Protein AF-X1N1R2-F1 (afdb_monomer)

Secondary structure (DSSP, 8-state):
--TTS--HHHHHHHHHHHHHHHHHHHHHHHHHHHHTT--HHHHHHHHT--HHHHHHIIIIIHHHHHHHHHHHHHTT--HHHHHHHHT--HHHHHHHHHTT--HHHHHHHH--GGGT-SS---SSS---SS--GGGS---TTPPPTHHHHHHHHHH--TT-----TTTTSS-------

Solvent-accessible surface area (backbone atoms only — not comparable to full-atom values): 10472 Å² total; per-residue (Å²): 129,52,103,76,79,57,54,73,66,62,53,52,51,53,52,47,55,53,52,51,50,53,51,50,55,50,43,51,50,52,24,47,40,44,68,70,67,49,51,58,66,59,51,20,67,76,72,72,50,57,52,68,58,47,50,48,34,39,56,53,55,33,49,57,50,45,57,50,52,50,53,46,40,75,74,68,47,50,47,62,56,52,11,60,76,71,76,48,58,48,68,54,35,45,51,56,71,44,56,92,53,55,68,75,54,39,24,52,71,72,30,42,71,77,33,56,37,37,52,84,74,96,59,98,71,87,83,60,82,39,69,53,70,88,36,31,61,94,58,96,86,52,62,58,28,65,55,56,56,41,48,45,69,75,74,49,63,81,66,56,89,80,83,74,92,63,74,87,46,20,53,67,93,77,74,79,71

Organism: NCBI:txid412755

Sequence (177 aa):
AGKFGISKGWMSELIGAEVDRRKASRNAMIYKLGLLGWAHEEIKEVVGLARSTVTEIVEKFGSELSDLFRREYESGLTPETIASNHGLDQALAWAIVLEGKEDLERFKLFGKSKHGNDEPKLYNVWNFLDRDPRLGQEWGGNVPGQIAMNVLYYHTDRDDLVVDPMAGGGVLPWMPA

Mean predicted aligned error: 9.25 Å

pLDDT: mean 79.85, std 14.27, range [31.08, 93.81]

Nearest PDB structures (foldseek):
  2lvs-assembly1_A  TM=4.970E-01  e=8.775E-02  Hyperthermus butylicus DSM 5456
  2oi8-assembly1_A-2  TM=3.215E-01  e=3.494E+00  Streptomyces coelicolor

Structure (mmCIF, N/CA/C/O backbone):
data_AF-X1N1R2-F1
#
_entry.id   AF-X1N1R2-F1
#
loop_
_atom_site.group_PDB
_atom_site.id
_atom_site.type_symbol
_atom_site.label_atom_id
_atom_site.label_alt_id
_atom_site.label_comp_id
_atom_site.label_asym_id
_atom_site.label_entity_id
_atom_site.label_seq_id
_atom_site.pdbx_PDB_ins_code
_atom_site.Cartn_x
_atom_site.Cartn_y
_atom_site.Cartn_z
_atom_site.occupancy
_atom_site.B_iso_or_equiv
_atom_site.auth_seq_id
_atom_site.auth_comp_id
_atom_site.auth_asym_id
_atom_site.auth_atom_id
_atom_site.pdbx_PDB_model_num
ATOM 1 N N . ALA A 1 1 ? -0.113 2.754 48.162 1.00 46.44 1 ALA A N 1
ATOM 2 C CA . ALA A 1 1 ? 0.593 2.839 46.867 1.00 46.44 1 ALA A CA 1
ATOM 3 C C . ALA A 1 1 ? 0.684 1.439 46.265 1.00 46.44 1 ALA A C 1
ATOM 5 O O . ALA A 1 1 ? 0.896 0.497 47.019 1.00 46.44 1 ALA A O 1
ATOM 6 N N . GLY A 1 2 ? 0.444 1.278 44.959 1.00 47.72 2 GLY A N 1
ATOM 7 C CA . GLY A 1 2 ? 0.648 -0.005 44.272 1.00 47.72 2 GLY A CA 1
ATOM 8 C C . GLY A 1 2 ? 2.138 -0.350 44.181 1.00 47.72 2 GLY A C 1
ATOM 9 O O . GLY A 1 2 ? 2.971 0.542 44.323 1.00 47.72 2 GLY A O 1
ATOM 10 N N . LYS A 1 3 ? 2.455 -1.628 43.935 1.00 52.12 3 LYS A N 1
ATOM 11 C CA . LYS A 1 3 ? 3.786 -2.281 43.992 1.00 52.12 3 LYS A CA 1
ATOM 12 C C . LYS A 1 3 ? 4.951 -1.605 43.229 1.00 52.12 3 LYS A C 1
ATOM 14 O O . LYS A 1 3 ? 6.067 -2.095 43.318 1.00 52.12 3 LYS A O 1
ATOM 19 N N . PHE A 1 4 ? 4.714 -0.497 42.526 1.00 59.03 4 PHE A N 1
ATOM 20 C CA . PHE A 1 4 ? 5.687 0.217 41.691 1.00 59.03 4 PHE A CA 1
ATOM 21 C C . PHE A 1 4 ? 5.673 1.750 41.864 1.00 59.03 4 PHE A C 1
ATOM 23 O O . PHE A 1 4 ? 6.227 2.456 41.035 1.00 59.03 4 PHE A O 1
ATOM 30 N N . GLY A 1 5 ? 5.008 2.305 42.889 1.00 62.91 5 GLY A N 1
ATOM 31 C CA . GLY A 1 5 ? 4.965 3.768 43.111 1.00 62.91 5 GLY A CA 1
ATOM 32 C C . GLY A 1 5 ? 4.149 4.564 42.078 1.00 62.91 5 GLY A C 1
ATOM 33 O O . GLY A 1 5 ? 3.989 5.772 42.206 1.00 62.91 5 GLY A O 1
ATOM 34 N N . ILE A 1 6 ? 3.580 3.880 41.090 1.00 62.44 6 ILE A N 1
ATOM 35 C CA . ILE A 1 6 ? 2.782 4.451 40.009 1.00 62.44 6 ILE A CA 1
ATOM 36 C C . ILE A 1 6 ? 1.317 4.614 40.452 1.00 62.44 6 ILE A C 1
ATOM 38 O O . ILE A 1 6 ? 0.736 3.719 41.081 1.00 62.44 6 ILE A O 1
ATOM 42 N N . SER A 1 7 ? 0.705 5.757 40.122 1.00 74.19 7 SER A N 1
ATOM 43 C CA . SER A 1 7 ? -0.705 6.032 40.423 1.00 74.19 7 SER A CA 1
ATOM 44 C C . SER A 1 7 ? -1.637 5.209 39.523 1.00 74.19 7 SER A C 1
ATOM 46 O O . SER A 1 7 ? -1.323 4.914 38.370 1.00 74.19 7 SER A O 1
ATOM 48 N N . LYS A 1 8 ? -2.822 4.843 40.032 1.00 69.75 8 LYS A N 1
ATOM 49 C CA . LYS A 1 8 ? -3.835 4.137 39.225 1.00 69.75 8 LYS A CA 1
ATOM 50 C C . LYS A 1 8 ? -4.269 4.951 37.995 1.00 69.75 8 LYS A C 1
ATOM 52 O O . LYS A 1 8 ? -4.554 4.356 36.964 1.00 69.75 8 LYS A O 1
ATOM 57 N N . GLY A 1 9 ? -4.281 6.285 38.102 1.00 69.44 9 GLY A N 1
ATOM 58 C CA . GLY A 1 9 ? -4.625 7.190 37.001 1.00 69.44 9 GLY A CA 1
ATOM 59 C C . GLY A 1 9 ? -3.630 7.111 35.845 1.00 69.44 9 GLY A C 1
ATOM 60 O O . GLY A 1 9 ? -4.037 6.870 34.717 1.00 69.44 9 GLY A O 1
ATOM 61 N N . TRP A 1 10 ? -2.329 7.187 36.138 1.00 60.41 10 TRP A N 1
ATOM 62 C CA . TRP A 1 10 ? -1.276 7.096 35.119 1.00 60.41 10 TRP A CA 1
ATOM 63 C C . TRP A 1 10 ? -1.216 5.713 34.452 1.00 60.41 10 TRP A C 1
ATOM 65 O O . TRP A 1 10 ? -1.021 5.601 33.246 1.00 60.41 10 TRP A O 1
ATOM 75 N N . MET A 1 11 ? -1.453 4.640 35.217 1.00 40.41 11 MET A N 1
ATOM 76 C CA . MET A 1 11 ? -1.600 3.293 34.648 1.00 40.41 11 MET A CA 1
ATOM 77 C C . MET A 1 11 ? -2.791 3.205 33.685 1.00 40.41 11 MET A C 1
ATOM 79 O O . MET A 1 11 ? -2.663 2.614 32.619 1.00 40.41 11 MET A O 1
ATOM 83 N N . SER A 1 12 ? -3.936 3.792 34.044 1.00 58.31 12 SER A N 1
ATOM 84 C CA . SER A 1 12 ? -5.120 3.813 33.178 1.00 58.31 12 SER A CA 1
ATOM 85 C C . SER A 1 12 ? -4.879 4.606 31.894 1.00 58.31 12 SER A C 1
ATOM 87 O O . SER A 1 12 ? -5.338 4.191 30.835 1.00 58.31 12 SER A O 1
ATOM 89 N N . GLU A 1 13 ? -4.155 5.721 31.982 1.00 71.38 13 GLU A N 1
ATOM 90 C CA . GLU A 1 13 ? -3.787 6.559 30.839 1.00 71.38 13 GLU A CA 1
ATOM 91 C C . GLU A 1 13 ? -2.861 5.817 29.868 1.00 71.38 13 GLU A C 1
ATOM 93 O O . GLU A 1 13 ? -3.148 5.753 28.675 1.00 71.38 13 GLU A O 1
ATOM 98 N N . LEU A 1 14 ? -1.810 5.163 30.375 1.00 59.25 14 LEU A N 1
ATOM 99 C CA . LEU A 1 14 ? -0.920 4.346 29.545 1.00 59.25 14 LEU A CA 1
ATOM 100 C C . LEU A 1 14 ? -1.633 3.160 28.898 1.00 59.25 14 LEU A C 1
ATOM 102 O O . LEU A 1 14 ? -1.404 2.876 27.724 1.00 59.25 14 LEU A O 1
ATOM 106 N N . ILE A 1 15 ? -2.487 2.463 29.656 1.00 55.09 15 ILE A N 1
ATOM 107 C CA . ILE A 1 15 ? -3.289 1.361 29.116 1.00 55.09 15 ILE A CA 1
ATOM 108 C C . ILE A 1 15 ? -4.219 1.892 28.021 1.00 55.09 15 ILE A C 1
ATOM 110 O O . ILE A 1 15 ? -4.322 1.260 26.975 1.00 55.09 15 ILE A O 1
ATOM 114 N N . GLY A 1 16 ? -4.849 3.052 28.225 1.00 58.31 16 GLY A N 1
ATOM 115 C CA . GLY A 1 16 ? -5.682 3.711 27.218 1.00 58.31 16 GLY A CA 1
ATOM 116 C C . GLY A 1 16 ? -4.906 4.028 25.940 1.00 58.31 16 GLY A C 1
ATOM 117 O O . GLY A 1 16 ? -5.292 3.575 24.867 1.00 58.31 16 GLY A O 1
ATOM 118 N N . ALA A 1 17 ? -3.760 4.700 26.066 1.00 72.88 17 ALA A N 1
ATOM 119 C CA . ALA A 1 17 ? -2.904 5.046 24.933 1.00 72.88 17 ALA A CA 1
ATOM 120 C C . ALA A 1 17 ? -2.415 3.808 24.158 1.00 72.88 17 ALA A C 1
ATOM 122 O O . ALA A 1 17 ? -2.388 3.809 22.929 1.00 72.88 17 ALA A O 1
ATOM 123 N N . GLU A 1 18 ? -2.056 2.730 24.859 1.00 58.84 18 GLU A N 1
ATOM 124 C CA . GLU A 1 18 ? -1.655 1.465 24.233 1.00 58.84 18 GLU A CA 1
ATOM 125 C C . GLU A 1 18 ? -2.836 0.761 23.546 1.00 58.84 18 GLU A C 1
ATOM 127 O O . GLU A 1 18 ? -2.690 0.223 22.448 1.00 58.84 18 GLU A O 1
ATOM 132 N N . VAL A 1 19 ? -4.026 0.783 24.153 1.00 68.06 19 VAL A N 1
ATOM 133 C CA . VAL A 1 19 ? -5.251 0.254 23.539 1.00 68.06 19 VAL A CA 1
ATOM 134 C C . VAL A 1 19 ? -5.597 1.030 22.268 1.00 68.06 19 VAL A C 1
ATOM 136 O O . VAL A 1 19 ? -5.925 0.412 21.254 1.00 68.06 19 VAL A O 1
ATOM 139 N N . ASP A 1 20 ? -5.496 2.355 22.288 1.00 77.25 20 ASP A N 1
ATOM 140 C CA . ASP A 1 20 ? -5.806 3.195 21.132 1.00 77.25 20 ASP A CA 1
ATOM 141 C C . ASP A 1 20 ? -4.768 3.040 20.020 1.00 77.25 20 ASP A C 1
ATOM 143 O O . ASP A 1 20 ? -5.141 2.913 18.853 1.00 77.25 20 ASP A O 1
ATOM 147 N N . ARG A 1 21 ? -3.486 2.890 20.370 1.00 77.12 21 ARG A N 1
ATOM 148 C CA . ARG A 1 21 ? -2.436 2.515 19.416 1.00 77.12 21 ARG A CA 1
ATOM 149 C C . ARG A 1 21 ? -2.757 1.194 18.718 1.00 77.12 21 ARG A C 1
ATOM 151 O O . ARG A 1 21 ? -2.718 1.121 17.494 1.00 77.12 21 ARG A O 1
ATOM 158 N N . ARG A 1 22 ? -3.143 0.157 19.470 1.00 76.38 22 ARG A N 1
ATOM 159 C CA . ARG A 1 22 ? -3.515 -1.151 18.895 1.00 76.38 22 ARG A CA 1
ATOM 160 C C . ARG A 1 22 ? -4.734 -1.062 17.987 1.00 76.38 22 ARG A C 1
ATOM 162 O O . ARG A 1 22 ? -4.76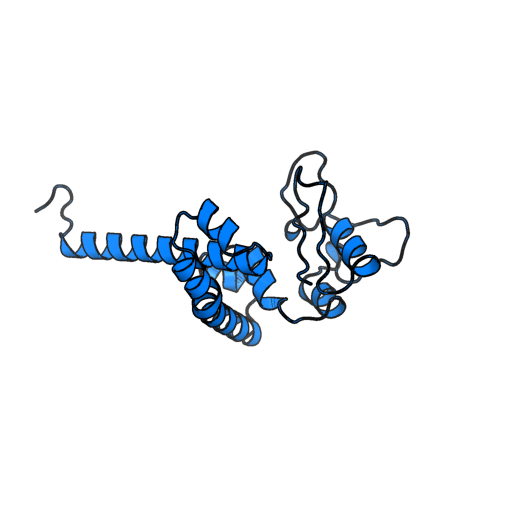2 -1.716 16.946 1.00 76.38 22 ARG A O 1
ATOM 169 N N . LYS A 1 23 ? -5.736 -0.261 18.362 1.00 83.56 23 LYS A N 1
ATOM 170 C CA . LYS A 1 23 ? -6.897 -0.001 17.501 1.00 83.56 23 LYS A CA 1
ATOM 171 C C . LYS A 1 23 ? -6.473 0.681 16.205 1.00 83.56 23 LYS A C 1
ATOM 173 O O . LYS A 1 23 ? -6.911 0.234 15.154 1.00 83.56 23 LYS A O 1
ATOM 178 N N . ALA A 1 24 ? -5.613 1.697 16.267 1.00 80.12 24 ALA A N 1
ATOM 179 C CA . ALA A 1 24 ? -5.114 2.394 15.085 1.00 80.12 24 ALA A CA 1
ATOM 180 C C . ALA A 1 24 ? -4.339 1.444 14.158 1.00 80.12 24 ALA A C 1
ATOM 182 O O . ALA A 1 24 ? -4.642 1.378 12.970 1.00 80.12 24 ALA A O 1
ATOM 183 N N . SER A 1 25 ? -3.431 0.625 14.702 1.00 83.50 25 SER A N 1
ATOM 184 C CA . SER A 1 25 ? -2.698 -0.380 13.919 1.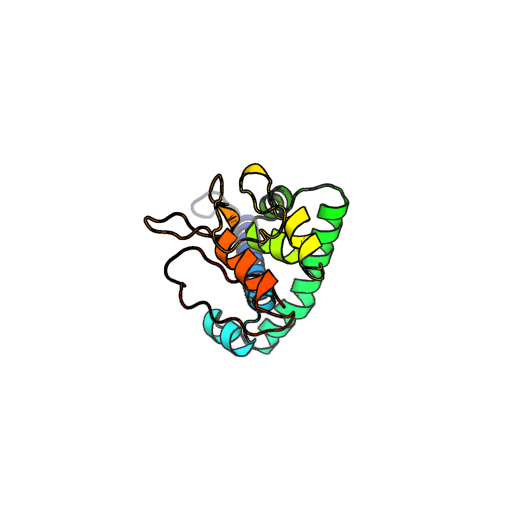00 83.50 25 SER A CA 1
ATOM 185 C C . SER A 1 25 ? -3.630 -1.407 13.269 1.00 83.50 25 SER A C 1
ATOM 187 O O . SER A 1 25 ? -3.471 -1.733 12.094 1.00 83.50 25 SER A O 1
ATOM 189 N N . ARG A 1 26 ? -4.640 -1.900 13.999 1.00 88.69 26 ARG A N 1
ATOM 190 C CA . ARG A 1 26 ? -5.642 -2.824 13.446 1.00 88.69 26 ARG A CA 1
ATOM 191 C C . ARG A 1 26 ? -6.482 -2.159 12.356 1.00 88.69 26 ARG A C 1
ATOM 193 O O . ARG A 1 26 ? -6.720 -2.772 11.324 1.00 88.69 26 ARG A O 1
ATOM 200 N N . ASN A 1 27 ? -6.938 -0.931 12.579 1.00 90.31 27 ASN A N 1
ATOM 201 C CA . ASN A 1 27 ? -7.756 -0.207 11.612 1.00 90.31 27 ASN A CA 1
ATOM 202 C C . ASN A 1 27 ? -6.960 0.101 10.334 1.00 90.31 27 ASN A C 1
ATOM 204 O O . ASN A 1 27 ? -7.488 -0.074 9.242 1.00 90.31 27 ASN A O 1
ATOM 208 N N . ALA A 1 28 ? -5.676 0.450 10.456 1.00 85.38 28 ALA A N 1
ATOM 209 C CA . ALA A 1 28 ? -4.774 0.606 9.318 1.00 85.38 28 ALA A CA 1
ATOM 210 C C . ALA A 1 28 ? -4.573 -0.708 8.545 1.00 85.38 28 ALA A C 1
ATOM 212 O O . ALA A 1 28 ? -4.566 -0.697 7.318 1.00 85.38 28 ALA A O 1
ATOM 213 N N . MET A 1 29 ? -4.470 -1.847 9.240 1.00 86.06 29 MET A N 1
ATOM 214 C CA . MET A 1 29 ? -4.422 -3.166 8.597 1.00 86.06 29 MET A CA 1
ATOM 215 C C . MET A 1 29 ? -5.723 -3.486 7.849 1.00 86.06 29 MET A C 1
ATOM 217 O O . MET A 1 29 ? -5.675 -3.920 6.705 1.00 86.06 29 MET A O 1
ATOM 221 N N . ILE A 1 30 ? -6.883 -3.243 8.466 1.00 89.88 30 ILE A N 1
ATOM 222 C CA . ILE A 1 30 ? -8.198 -3.431 7.830 1.00 89.88 30 ILE A CA 1
ATOM 223 C C . ILE A 1 30 ? -8.315 -2.561 6.581 1.00 89.88 30 ILE A C 1
ATOM 225 O O . ILE A 1 30 ? -8.721 -3.050 5.532 1.00 89.88 30 ILE A O 1
ATOM 229 N N . TYR A 1 31 ? -7.915 -1.295 6.681 1.00 88.69 31 TYR A N 1
ATOM 230 C CA . TYR A 1 31 ? -7.927 -0.385 5.547 1.00 88.69 31 TYR A CA 1
ATOM 231 C C . TYR A 1 31 ? -6.983 -0.848 4.432 1.00 88.69 31 TYR A C 1
ATOM 233 O O . TYR A 1 31 ? -7.388 -0.901 3.278 1.00 88.69 31 TYR A O 1
ATOM 241 N N . LYS A 1 32 ? -5.766 -1.296 4.775 1.00 83.94 32 LYS A N 1
ATOM 242 C CA . LYS A 1 32 ? -4.823 -1.895 3.818 1.00 83.94 32 LYS A CA 1
ATOM 243 C C . LYS A 1 32 ? -5.432 -3.089 3.078 1.00 83.94 32 LYS A C 1
ATOM 245 O O . LYS A 1 32 ? -5.233 -3.203 1.875 1.00 83.94 32 LYS A O 1
ATOM 250 N N . LEU A 1 33 ? -6.144 -3.972 3.781 1.00 84.12 33 LEU A N 1
ATOM 251 C CA . LEU A 1 33 ? -6.825 -5.119 3.172 1.00 84.12 33 LEU A CA 1
ATOM 252 C C . LEU A 1 33 ? -7.975 -4.683 2.251 1.00 84.12 33 LEU A C 1
ATOM 254 O O . LEU A 1 33 ? -8.135 -5.245 1.174 1.00 84.12 33 LEU A O 1
ATOM 258 N N . GLY A 1 34 ? -8.737 -3.660 2.646 1.00 84.44 34 GLY A N 1
ATOM 259 C CA . GLY A 1 34 ? -9.774 -3.073 1.796 1.00 84.44 34 GLY A CA 1
ATOM 260 C C . GLY A 1 34 ? -9.194 -2.483 0.511 1.00 84.44 34 GLY A C 1
ATOM 261 O O . GLY A 1 34 ? -9.674 -2.793 -0.573 1.00 84.44 34 GLY A O 1
ATOM 262 N N . LEU A 1 35 ? -8.102 -1.718 0.621 1.00 79.12 35 LEU A N 1
ATOM 263 C CA . LEU A 1 35 ? -7.382 -1.209 -0.546 1.00 79.12 35 LEU A CA 1
ATOM 264 C C . LEU A 1 35 ? -6.866 -2.365 -1.426 1.00 79.12 35 LEU A C 1
ATOM 266 O O . LEU A 1 35 ? -6.881 -2.250 -2.645 1.00 79.12 35 LEU A O 1
ATOM 270 N N . LEU A 1 36 ? -6.416 -3.473 -0.819 1.00 74.44 36 LEU A N 1
ATOM 271 C CA . LEU A 1 36 ? -5.940 -4.693 -1.497 1.00 74.44 36 LEU A CA 1
ATOM 272 C C . LEU A 1 36 ? -7.041 -5.436 -2.280 1.00 74.44 36 LEU A C 1
ATOM 274 O O . LEU A 1 36 ? -6.777 -6.511 -2.816 1.00 74.44 36 LEU A O 1
ATOM 278 N N . GLY A 1 37 ? -8.273 -4.922 -2.296 1.00 78.56 37 GLY A N 1
ATOM 279 C CA . GLY A 1 37 ? -9.407 -5.539 -2.977 1.00 78.56 37 GLY A CA 1
ATOM 280 C C . GLY A 1 37 ? -10.003 -6.737 -2.236 1.00 78.56 37 GLY A C 1
ATOM 281 O O . GLY A 1 37 ? -10.824 -7.451 -2.807 1.00 78.56 37 GLY A O 1
ATOM 282 N N . TRP A 1 38 ? -9.622 -6.978 -0.976 1.00 84.19 38 TRP A N 1
ATOM 283 C CA . TRP A 1 38 ? -10.212 -8.067 -0.194 1.00 84.19 38 TRP A CA 1
ATOM 284 C C . TRP A 1 38 ? -11.684 -7.782 0.085 1.00 84.19 38 TRP A C 1
ATOM 286 O O . TRP A 1 38 ? -12.062 -6.666 0.462 1.00 84.19 38 TRP A O 1
ATOM 296 N N . ALA A 1 39 ? -12.530 -8.808 -0.020 1.00 88.69 39 ALA A N 1
ATOM 297 C CA . ALA A 1 39 ? -13.937 -8.641 0.294 1.00 88.69 39 ALA A CA 1
ATOM 298 C C . ALA A 1 39 ? -14.112 -8.361 1.794 1.00 88.69 39 ALA A C 1
ATOM 300 O O . ALA A 1 39 ? -13.476 -8.981 2.648 1.00 88.69 39 ALA A O 1
ATOM 301 N N . HIS A 1 40 ? -15.048 -7.472 2.150 1.00 90.88 40 HIS A N 1
ATOM 302 C CA . HIS A 1 40 ? -15.304 -7.127 3.559 1.00 90.88 40 HIS A CA 1
ATOM 303 C C . HIS A 1 40 ? -15.644 -8.353 4.421 1.00 90.88 40 HIS A C 1
ATOM 305 O O . HIS A 1 40 ? -15.422 -8.331 5.631 1.00 90.88 40 HIS A O 1
ATOM 311 N N . GLU A 1 41 ? -16.194 -9.406 3.810 1.00 90.56 41 GLU A N 1
ATOM 312 C CA . GLU A 1 41 ? -16.503 -10.665 4.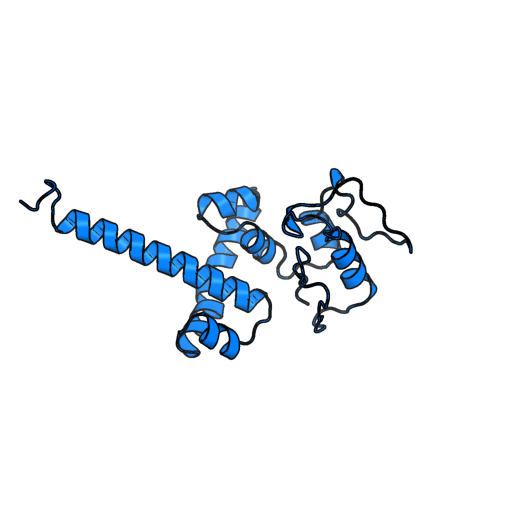486 1.00 90.56 41 GLU A CA 1
ATOM 313 C C . GLU A 1 41 ? -15.229 -11.427 4.882 1.00 90.56 41 GLU A C 1
ATOM 315 O O . GLU A 1 41 ? -15.087 -11.804 6.043 1.00 90.56 41 GLU A O 1
ATOM 320 N N . GLU A 1 42 ? -14.265 -11.541 3.966 1.00 90.06 42 GLU A N 1
ATOM 321 C CA . GLU A 1 42 ? -12.965 -12.182 4.203 1.00 90.06 42 GLU A CA 1
ATOM 322 C C . GLU A 1 42 ? -12.161 -11.411 5.253 1.00 90.06 42 GLU A C 1
ATOM 324 O O . GLU A 1 42 ? -11.611 -11.991 6.190 1.00 90.06 42 GLU A O 1
ATOM 329 N N . ILE A 1 43 ? -12.153 -10.075 5.154 1.00 90.62 43 ILE A N 1
ATOM 330 C CA . ILE A 1 43 ? -11.486 -9.216 6.137 1.00 90.62 43 ILE A CA 1
ATOM 331 C C . ILE A 1 43 ? -12.080 -9.456 7.524 1.00 90.62 43 ILE A C 1
ATOM 333 O O . ILE A 1 43 ? -11.327 -9.634 8.481 1.00 90.62 43 ILE A O 1
ATOM 337 N N . LYS A 1 44 ? -13.416 -9.492 7.640 1.00 93.44 44 LYS A N 1
ATOM 338 C CA . LYS A 1 44 ? -14.111 -9.779 8.903 1.00 93.44 44 LYS A CA 1
ATOM 339 C C . LYS A 1 44 ? -13.629 -11.100 9.509 1.00 93.44 44 LYS A C 1
ATOM 341 O O . LYS A 1 44 ? -13.406 -11.143 10.718 1.00 93.44 44 LYS A O 1
ATOM 346 N N . GLU A 1 45 ? -13.500 -12.153 8.704 1.00 91.81 45 GLU A N 1
ATOM 347 C CA . GLU A 1 45 ? -13.107 -13.482 9.179 1.00 91.81 45 GLU A CA 1
ATOM 348 C C . GLU A 1 45 ? -11.678 -13.475 9.721 1.00 91.81 45 GLU A C 1
ATOM 350 O O . GLU A 1 45 ? -11.429 -14.000 10.806 1.00 91.81 45 GLU A O 1
ATOM 355 N N . VAL A 1 46 ? -10.763 -12.798 9.023 1.00 90.44 46 VAL A N 1
ATOM 356 C CA . VAL A 1 46 ? -9.358 -12.675 9.434 1.00 90.44 46 VAL A CA 1
ATOM 357 C C . VAL A 1 46 ? -9.200 -11.837 10.704 1.00 90.44 46 VAL A C 1
ATOM 359 O O . VAL A 1 46 ? -8.424 -12.194 11.590 1.00 90.44 46 VAL A O 1
ATOM 362 N N . VAL A 1 47 ? -9.914 -10.713 10.815 1.00 90.25 47 VAL A N 1
ATOM 363 C CA . VAL A 1 47 ? -9.735 -9.768 11.935 1.00 90.25 47 VAL A CA 1
ATOM 364 C C . VAL A 1 47 ? -10.664 -10.030 13.122 1.00 90.25 47 VAL A C 1
ATOM 366 O O . VAL A 1 47 ? -10.472 -9.441 14.188 1.00 90.25 47 VAL A O 1
ATOM 369 N N . GLY A 1 48 ? -11.674 -10.888 12.955 1.00 91.75 48 GLY A N 1
ATOM 370 C CA . GLY A 1 48 ? -12.632 -11.257 13.998 1.00 91.75 48 GLY A CA 1
ATOM 371 C C . GLY A 1 48 ? -13.586 -10.129 14.412 1.00 91.75 48 GLY A C 1
ATOM 372 O O . GLY A 1 48 ? -13.974 -10.054 15.577 1.00 91.75 48 GLY A O 1
ATOM 373 N N . LEU A 1 49 ? -13.948 -9.227 13.493 1.00 92.88 49 LEU A N 1
ATOM 374 C CA . LEU A 1 49 ? -14.871 -8.109 13.749 1.00 92.88 49 LEU A CA 1
ATOM 375 C C . LEU A 1 49 ? -16.181 -8.257 12.970 1.00 92.88 49 LEU A C 1
ATOM 377 O O . LEU A 1 49 ? -16.270 -8.995 11.997 1.00 92.88 49 LEU A O 1
ATOM 381 N N . ALA A 1 50 ? -17.215 -7.516 13.373 1.00 93.25 50 ALA A N 1
ATOM 382 C CA . ALA A 1 50 ? -18.450 -7.449 12.599 1.00 93.25 50 ALA A CA 1
ATOM 383 C C . ALA A 1 50 ? -18.204 -6.799 11.224 1.00 93.25 50 ALA A C 1
ATOM 385 O O . ALA A 1 50 ? -17.464 -5.821 11.114 1.00 93.25 50 ALA A O 1
ATOM 386 N N . ARG A 1 51 ? -18.888 -7.291 10.183 1.00 92.88 51 ARG A N 1
ATOM 387 C CA . ARG A 1 51 ? -18.794 -6.751 8.813 1.00 92.88 51 ARG A CA 1
ATOM 388 C C . ARG A 1 51 ? -19.124 -5.253 8.749 1.00 92.88 51 ARG A C 1
ATOM 390 O O . ARG A 1 51 ? -18.493 -4.514 7.998 1.00 92.88 51 ARG A O 1
ATOM 397 N N . SER A 1 52 ? -20.091 -4.795 9.548 1.00 93.50 52 SER A N 1
ATOM 398 C CA . SER A 1 52 ? -20.440 -3.371 9.652 1.00 93.50 52 SER A CA 1
ATOM 399 C C . SER A 1 52 ? -19.274 -2.534 10.175 1.00 93.50 52 SER A C 1
ATOM 401 O O . SER A 1 52 ? -18.980 -1.489 9.611 1.00 93.50 52 SER A O 1
ATOM 403 N N . THR A 1 53 ? -18.559 -3.024 11.191 1.00 92.81 53 THR A N 1
ATOM 404 C CA . THR A 1 53 ? -17.355 -2.373 11.725 1.00 92.81 53 THR A CA 1
ATOM 405 C C . THR A 1 53 ? -16.227 -2.346 10.700 1.00 92.81 53 THR A C 1
ATOM 407 O O . THR A 1 53 ? -15.551 -1.334 10.576 1.00 92.81 53 THR A O 1
ATOM 410 N N . VAL A 1 54 ? -16.027 -3.432 9.944 1.00 92.75 54 VAL A N 1
ATOM 411 C CA . VAL A 1 54 ? -15.049 -3.458 8.841 1.00 92.75 54 VAL A CA 1
ATOM 412 C C . VAL A 1 54 ? -15.388 -2.394 7.801 1.00 92.75 54 VAL A C 1
ATOM 414 O O . VAL A 1 54 ? -14.519 -1.614 7.436 1.00 92.75 54 VAL A O 1
ATOM 417 N N . THR A 1 55 ? -16.654 -2.321 7.388 1.00 92.75 55 THR A N 1
ATOM 418 C CA . THR A 1 55 ? -17.128 -1.344 6.396 1.00 92.75 55 THR A CA 1
ATOM 419 C C . THR A 1 55 ? -16.904 0.088 6.884 1.00 92.75 55 THR A C 1
ATOM 421 O O . THR A 1 55 ? -16.302 0.885 6.176 1.00 92.75 55 THR A O 1
ATOM 424 N N . GLU A 1 56 ? -17.279 0.394 8.130 1.00 93.19 56 GLU A N 1
ATOM 425 C CA . GLU A 1 56 ? -17.044 1.715 8.727 1.00 93.19 56 GLU A CA 1
ATOM 426 C C . GLU A 1 56 ? -15.550 2.075 8.772 1.00 93.19 56 GLU A C 1
ATOM 428 O O . GLU A 1 56 ? -15.179 3.215 8.500 1.00 93.19 56 GLU A O 1
ATOM 433 N N .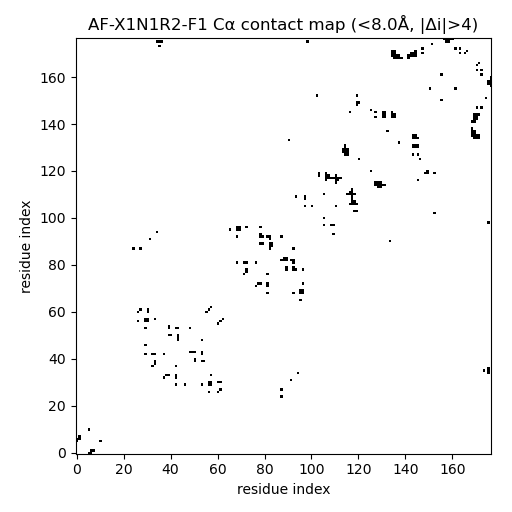 ILE A 1 57 ? -14.677 1.116 9.095 1.00 91.56 57 ILE A N 1
ATOM 434 C CA . ILE A 1 57 ? -13.229 1.351 9.118 1.00 91.56 57 ILE A CA 1
ATOM 435 C C . ILE A 1 57 ? -12.693 1.604 7.704 1.00 91.56 57 ILE A C 1
ATOM 437 O O . ILE A 1 57 ? -11.916 2.537 7.515 1.00 91.56 57 ILE A O 1
ATOM 441 N N . VAL A 1 58 ? -13.090 0.798 6.719 1.00 88.62 58 VAL A N 1
ATOM 442 C CA . VAL A 1 58 ? -12.628 0.959 5.333 1.00 88.62 58 VAL A CA 1
ATOM 443 C C . VAL A 1 58 ? -13.084 2.303 4.762 1.00 88.62 58 VAL A C 1
ATOM 445 O O . VAL A 1 58 ? -12.277 3.009 4.170 1.00 88.62 58 VAL A O 1
ATOM 448 N N . GLU A 1 59 ? -14.337 2.694 4.991 1.00 88.62 59 GLU A N 1
ATOM 449 C CA . GLU A 1 59 ? -14.900 3.919 4.418 1.00 88.62 59 GLU A CA 1
ATOM 450 C C . GLU A 1 59 ? -14.466 5.172 5.189 1.00 88.62 59 GLU A C 1
ATOM 452 O O . GLU A 1 59 ? -13.876 6.094 4.627 1.00 88.62 59 GLU A O 1
ATOM 457 N N . LYS A 1 60 ? -14.737 5.223 6.496 1.00 86.31 60 LYS A N 1
ATOM 458 C CA . LYS A 1 60 ? -14.571 6.447 7.286 1.00 86.31 60 LYS A CA 1
ATOM 459 C C . LYS A 1 60 ? -13.133 6.632 7.746 1.00 86.31 60 LYS A C 1
ATOM 461 O O . LYS A 1 60 ? -12.513 7.637 7.413 1.00 86.31 60 LYS A O 1
ATOM 466 N N . PHE A 1 61 ? -12.588 5.656 8.475 1.00 83.88 61 PHE A N 1
ATOM 467 C CA . PHE A 1 61 ? -11.198 5.732 8.939 1.00 83.88 61 PHE A CA 1
ATOM 468 C C . PHE A 1 61 ? -10.227 5.762 7.752 1.00 83.88 61 PHE A C 1
ATOM 470 O O . PHE A 1 61 ? -9.260 6.521 7.778 1.00 83.88 61 PHE A O 1
ATOM 477 N N . GLY A 1 62 ? -10.522 4.999 6.695 1.00 82.94 62 GLY A N 1
ATOM 478 C CA . GLY A 1 62 ? -9.792 5.048 5.432 1.00 82.94 62 GLY A CA 1
ATOM 479 C C . GLY A 1 62 ? -9.742 6.446 4.821 1.00 82.94 62 GLY A C 1
ATOM 480 O O . GLY A 1 62 ? -8.651 6.947 4.557 1.00 82.94 62 GLY A O 1
ATOM 481 N N . SER A 1 63 ? -10.894 7.115 4.680 1.00 82.56 63 SER A N 1
ATOM 482 C CA . SER A 1 63 ? -10.944 8.484 4.142 1.00 82.56 63 SER A CA 1
ATOM 483 C C . SER A 1 63 ? -10.132 9.487 4.972 1.00 82.56 63 SER A C 1
ATOM 485 O O . SER A 1 63 ? -9.330 10.238 4.421 1.00 82.56 63 SER A O 1
ATOM 487 N N . GLU A 1 64 ? -10.260 9.446 6.303 1.00 86.12 64 GLU A N 1
ATOM 488 C CA . GLU A 1 64 ? -9.560 10.362 7.210 1.00 86.12 64 GLU A CA 1
ATOM 489 C C . GLU A 1 64 ? -8.038 10.166 7.130 1.00 86.12 64 GLU A C 1
ATOM 491 O O . GLU A 1 64 ? -7.274 11.139 7.106 1.00 86.12 64 GLU A O 1
ATOM 496 N N . LEU A 1 65 ? -7.595 8.906 7.058 1.00 85.50 65 LEU A N 1
ATOM 497 C CA . LEU A 1 65 ? -6.186 8.554 6.933 1.00 85.50 65 LEU A CA 1
ATOM 498 C C . LEU A 1 65 ? -5.624 8.960 5.565 1.00 85.50 65 LEU A C 1
ATOM 500 O O . LEU A 1 65 ? -4.545 9.552 5.503 1.00 85.50 65 LEU A O 1
ATOM 504 N N . SER A 1 66 ? -6.358 8.689 4.483 1.00 85.69 66 SER A N 1
ATOM 505 C CA . SER A 1 66 ? -5.960 9.084 3.131 1.00 85.69 66 SER A CA 1
ATOM 506 C C . SER A 1 66 ? -5.810 10.598 2.996 1.00 85.69 66 SER A C 1
ATOM 508 O O . SER A 1 66 ? -4.806 11.068 2.461 1.00 85.69 66 SER A O 1
ATOM 510 N N . ASP A 1 67 ? -6.753 11.377 3.527 1.00 87.06 67 ASP A N 1
ATOM 511 C CA . ASP A 1 67 ? -6.703 12.841 3.477 1.00 87.06 67 ASP A CA 1
ATOM 512 C C . ASP A 1 67 ? -5.552 13.420 4.306 1.00 87.06 67 ASP A C 1
ATOM 514 O O . ASP A 1 67 ? -4.953 14.437 3.945 1.00 87.06 67 ASP A O 1
ATOM 518 N N . LEU A 1 68 ? -5.221 12.801 5.442 1.00 88.06 68 LEU A N 1
ATOM 519 C CA . LEU A 1 68 ? -4.036 13.170 6.215 1.00 88.06 68 LEU A CA 1
ATOM 520 C C . LEU A 1 68 ? -2.755 12.930 5.407 1.00 88.06 68 LEU A C 1
ATOM 522 O O . LEU A 1 68 ? -1.947 13.845 5.257 1.00 88.06 68 LEU A O 1
ATOM 526 N N . PHE A 1 69 ? -2.601 11.730 4.852 1.00 90.00 69 PHE A N 1
ATOM 527 C CA . PHE A 1 69 ? -1.395 11.325 4.131 1.00 90.00 69 PHE A CA 1
ATOM 528 C C . PHE A 1 69 ? -1.188 12.139 2.856 1.00 90.00 69 PHE A C 1
ATOM 530 O O . PHE A 1 69 ? -0.066 12.554 2.574 1.00 90.00 69 PHE A O 1
ATOM 537 N N . ARG A 1 70 ? -2.261 12.422 2.108 1.00 87.44 70 ARG A N 1
ATOM 538 C CA . ARG A 1 70 ? -2.194 13.281 0.918 1.00 87.44 70 ARG A CA 1
ATOM 539 C C . ARG A 1 70 ? -1.726 14.688 1.265 1.00 87.44 70 ARG A C 1
ATOM 541 O O . ARG A 1 70 ? -0.801 15.171 0.627 1.00 87.44 70 ARG A O 1
ATOM 548 N N . ARG A 1 71 ? -2.272 15.307 2.318 1.00 88.69 71 ARG A N 1
ATOM 549 C CA . ARG A 1 71 ? -1.834 16.641 2.772 1.00 88.69 71 ARG A CA 1
ATOM 550 C C . ARG A 1 71 ? -0.367 16.662 3.192 1.00 88.69 71 ARG A C 1
ATOM 552 O O . ARG A 1 71 ? 0.362 17.590 2.855 1.00 88.69 71 ARG A O 1
ATOM 559 N N . GLU A 1 72 ? 0.076 15.646 3.925 1.00 91.31 72 GLU A N 1
ATOM 560 C CA . GLU A 1 72 ? 1.479 15.526 4.329 1.00 91.31 72 GLU A CA 1
ATOM 561 C C . GLU A 1 72 ? 2.401 15.327 3.119 1.00 91.31 72 GLU A C 1
ATOM 563 O O . GLU A 1 72 ? 3.449 15.970 3.026 1.00 91.31 72 GLU A O 1
ATOM 568 N N . TYR A 1 73 ? 1.985 14.514 2.151 1.00 91.44 73 TYR A N 1
ATOM 569 C CA . TYR A 1 73 ? 2.717 14.315 0.905 1.00 91.44 73 TYR A CA 1
ATOM 570 C C . TYR A 1 73 ? 2.794 15.600 0.066 1.00 91.44 73 TYR A C 1
ATOM 572 O O . TYR A 1 73 ? 3.873 15.993 -0.374 1.00 91.44 73 TYR A O 1
ATOM 580 N N . GLU A 1 74 ? 1.677 16.315 -0.083 1.00 91.94 74 GLU A N 1
ATOM 581 C CA . GLU A 1 74 ? 1.597 17.617 -0.760 1.00 91.94 74 GLU A CA 1
ATOM 582 C C . GLU A 1 74 ? 2.445 18.694 -0.070 1.00 91.94 74 GLU A C 1
ATOM 584 O O . GLU A 1 74 ? 2.963 19.594 -0.731 1.00 91.94 74 GLU A O 1
ATOM 589 N N . SER A 1 75 ? 2.650 18.584 1.246 1.00 92.12 75 SER A N 1
ATOM 590 C CA . SER A 1 75 ? 3.565 19.455 1.995 1.00 92.12 75 SER A CA 1
ATOM 591 C C . SER A 1 75 ? 5.054 19.155 1.748 1.00 92.12 75 SER A C 1
ATOM 593 O O . SER A 1 75 ? 5.918 19.899 2.213 1.00 92.12 75 SER A O 1
ATOM 595 N N . GLY A 1 76 ? 5.361 18.093 0.994 1.00 93.62 76 GLY A N 1
ATOM 596 C CA . GLY A 1 76 ? 6.711 17.700 0.588 1.00 93.62 76 GLY A CA 1
ATOM 597 C C . GLY A 1 76 ? 7.324 16.560 1.403 1.00 93.62 76 GLY A C 1
ATOM 598 O O . GLY A 1 76 ? 8.505 16.260 1.218 1.00 93.62 76 GLY A O 1
ATOM 599 N N . LEU A 1 77 ? 6.568 15.915 2.300 1.00 92.38 77 LEU A N 1
ATOM 600 C CA . LEU A 1 77 ? 7.055 14.739 3.025 1.00 92.38 77 LEU A CA 1
ATOM 601 C C . LEU A 1 77 ? 7.064 13.501 2.122 1.00 92.38 77 LEU A C 1
ATOM 603 O O . LEU A 1 77 ? 6.182 13.312 1.287 1.00 92.38 77 LEU A O 1
ATOM 607 N N . THR A 1 78 ? 8.052 12.620 2.304 1.00 93.81 78 THR A N 1
ATOM 608 C CA . THR A 1 78 ? 8.089 11.350 1.565 1.00 93.81 78 THR A CA 1
ATOM 609 C C . THR A 1 78 ? 7.180 10.307 2.225 1.00 93.81 78 THR A C 1
ATOM 611 O O . THR A 1 78 ? 6.974 10.365 3.443 1.00 93.81 78 THR A O 1
ATOM 614 N N . PRO A 1 79 ? 6.672 9.307 1.477 1.00 91.62 79 PRO A N 1
ATOM 615 C CA . PRO A 1 79 ? 5.861 8.230 2.050 1.00 91.62 79 PRO A CA 1
ATOM 616 C C . PRO A 1 79 ? 6.558 7.480 3.193 1.00 91.62 79 PRO A C 1
ATOM 618 O O . PRO A 1 79 ? 5.905 7.061 4.144 1.00 91.62 79 PRO A O 1
ATOM 621 N N . GLU A 1 80 ? 7.886 7.351 3.153 1.00 91.06 80 GLU A N 1
ATOM 622 C CA . GLU A 1 80 ? 8.671 6.733 4.226 1.00 91.06 80 GLU A CA 1
ATOM 623 C C . GLU A 1 80 ? 8.657 7.576 5.507 1.00 91.06 80 GLU A C 1
ATOM 625 O O . GLU A 1 80 ? 8.499 7.035 6.603 1.00 91.06 80 GLU A O 1
ATOM 630 N N . THR A 1 81 ? 8.795 8.900 5.379 1.00 91.06 81 THR A N 1
ATOM 631 C CA . THR A 1 81 ? 8.697 9.825 6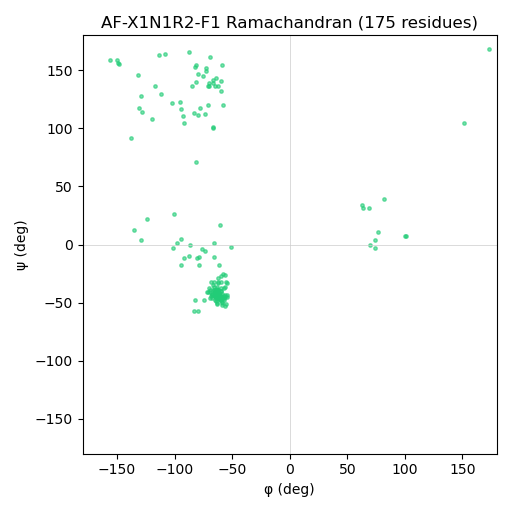.514 1.00 91.06 81 THR A CA 1
ATOM 632 C C . THR A 1 81 ? 7.291 9.817 7.104 1.00 91.06 81 THR A C 1
ATOM 634 O O . THR A 1 81 ? 7.150 9.716 8.320 1.00 91.06 81 THR A O 1
ATOM 637 N N . ILE A 1 82 ? 6.260 9.850 6.258 1.00 88.56 82 ILE A N 1
ATOM 638 C CA . ILE A 1 82 ? 4.853 9.778 6.674 1.00 88.56 82 ILE A CA 1
ATOM 639 C C . ILE A 1 82 ? 4.591 8.473 7.443 1.00 88.56 82 ILE A C 1
ATOM 641 O O . ILE A 1 82 ? 4.103 8.500 8.573 1.00 88.56 82 ILE A O 1
ATOM 645 N N . ALA A 1 83 ? 4.997 7.328 6.886 1.00 87.56 83 ALA A N 1
ATOM 646 C CA . ALA A 1 83 ? 4.862 6.028 7.539 1.00 87.56 83 ALA A CA 1
ATOM 647 C C . ALA A 1 83 ? 5.555 6.000 8.912 1.00 87.56 83 ALA A C 1
ATOM 649 O O . ALA A 1 83 ? 4.959 5.574 9.902 1.00 87.56 83 ALA A O 1
ATOM 650 N N . SER A 1 84 ? 6.788 6.512 8.994 1.00 88.00 84 SER A N 1
ATOM 651 C CA . SER A 1 84 ? 7.545 6.569 10.247 1.00 88.00 84 SER A CA 1
ATOM 652 C C . SER A 1 84 ? 6.893 7.477 11.293 1.00 88.00 84 SER A C 1
ATOM 654 O O . SER A 1 84 ? 6.877 7.117 12.469 1.00 88.00 84 SER A O 1
ATOM 656 N N . ASN A 1 85 ? 6.358 8.634 10.891 1.00 85.56 85 ASN A N 1
ATOM 657 C CA . ASN A 1 85 ? 5.718 9.588 11.801 1.00 85.56 85 ASN A CA 1
ATOM 658 C C . ASN A 1 85 ? 4.469 8.998 12.465 1.00 85.56 85 ASN A C 1
ATOM 660 O O . ASN A 1 85 ? 4.221 9.247 13.644 1.00 85.56 85 ASN A O 1
ATOM 664 N N . HIS A 1 86 ? 3.717 8.183 11.721 1.00 82.12 86 HIS A N 1
ATOM 665 C CA . HIS A 1 86 ? 2.467 7.582 12.191 1.00 82.12 86 HIS A CA 1
ATOM 666 C C . HIS A 1 86 ? 2.624 6.140 12.695 1.00 82.12 86 HIS A C 1
ATOM 668 O O . HIS A 1 86 ? 1.645 5.527 13.117 1.00 82.12 86 HIS A O 1
ATOM 674 N N . GLY A 1 87 ? 3.841 5.583 12.681 1.00 81.00 87 GLY A N 1
ATOM 675 C CA . GLY A 1 87 ? 4.100 4.198 13.091 1.00 81.00 87 GLY A CA 1
ATOM 676 C C . GLY A 1 87 ? 3.394 3.166 12.204 1.00 81.00 87 GLY A C 1
ATOM 677 O O . GLY A 1 87 ? 2.932 2.136 12.697 1.00 81.00 87 GLY A O 1
ATOM 678 N N . LEU A 1 88 ? 3.269 3.469 10.911 1.00 82.75 88 LEU A N 1
ATOM 679 C CA . LEU A 1 88 ? 2.570 2.663 9.915 1.00 82.75 88 LEU A CA 1
ATOM 680 C C . LEU A 1 88 ? 3.545 1.985 8.947 1.00 82.75 88 LEU A C 1
ATOM 682 O O . LEU A 1 88 ? 4.723 2.324 8.854 1.00 82.75 88 LEU A O 1
ATOM 686 N N . ASP A 1 89 ? 3.033 0.990 8.228 1.00 81.44 89 ASP A N 1
ATOM 687 C CA . ASP A 1 89 ? 3.781 0.266 7.205 1.00 81.44 89 ASP A CA 1
ATOM 688 C C . ASP A 1 89 ? 4.027 1.146 5.968 1.00 81.44 89 ASP A C 1
ATOM 690 O O . ASP A 1 89 ? 3.115 1.817 5.479 1.00 81.44 89 ASP A O 1
ATOM 694 N N . GLN A 1 90 ? 5.245 1.109 5.419 1.00 86.12 90 GLN A N 1
ATOM 695 C CA . GLN A 1 90 ? 5.601 1.916 4.244 1.00 86.12 90 GLN A CA 1
ATOM 696 C C . GLN A 1 90 ? 4.765 1.545 3.018 1.00 86.12 90 GLN A C 1
ATOM 698 O O . GLN A 1 90 ? 4.435 2.421 2.220 1.00 86.12 90 GLN A O 1
ATOM 703 N N . ALA A 1 91 ? 4.388 0.269 2.870 1.00 82.75 91 ALA A N 1
ATOM 704 C CA . ALA A 1 91 ? 3.564 -0.149 1.741 1.00 82.75 91 ALA A CA 1
ATOM 705 C C . ALA A 1 91 ? 2.159 0.469 1.802 1.00 82.75 91 ALA A C 1
ATOM 707 O O . ALA A 1 91 ? 1.604 0.796 0.759 1.00 82.75 91 ALA A O 1
ATOM 708 N N . LEU A 1 92 ? 1.606 0.694 3.001 1.00 83.94 92 LEU A N 1
ATOM 709 C CA . LEU A 1 92 ? 0.332 1.402 3.156 1.00 83.94 92 LEU A CA 1
ATOM 710 C C . LEU A 1 92 ? 0.456 2.880 2.759 1.00 83.94 92 LEU A C 1
ATOM 712 O O . LEU A 1 92 ? -0.407 3.394 2.055 1.00 83.94 92 LEU A O 1
ATOM 716 N N . ALA A 1 93 ? 1.541 3.551 3.158 1.00 88.75 93 ALA A N 1
ATOM 717 C CA . ALA A 1 93 ? 1.777 4.939 2.760 1.00 88.75 93 ALA A CA 1
ATOM 718 C C . ALA A 1 93 ? 1.888 5.086 1.237 1.00 88.75 93 ALA A C 1
ATOM 720 O O . ALA A 1 93 ? 1.262 5.967 0.650 1.00 88.75 93 ALA A O 1
ATOM 721 N N . TRP A 1 94 ? 2.629 4.182 0.590 1.00 89.06 94 TRP A N 1
ATOM 722 C CA . TRP A 1 94 ? 2.709 4.137 -0.868 1.00 89.06 94 TRP A CA 1
ATOM 723 C C . TRP A 1 94 ? 1.361 3.811 -1.518 1.00 89.06 94 TRP A C 1
ATOM 725 O O . TRP A 1 94 ? 1.005 4.480 -2.482 1.00 89.06 94 TRP A O 1
ATOM 735 N N . ALA A 1 95 ? 0.584 2.863 -0.985 1.00 85.56 95 ALA A N 1
ATOM 736 C CA . ALA A 1 95 ? -0.741 2.535 -1.518 1.00 85.56 95 ALA A CA 1
ATOM 737 C C . ALA A 1 95 ? -1.668 3.762 -1.546 1.00 85.56 95 ALA A C 1
ATOM 739 O O . ALA A 1 95 ? -2.284 4.038 -2.570 1.00 85.56 95 ALA A O 1
ATOM 740 N N . ILE A 1 96 ? -1.691 4.550 -0.467 1.00 87.62 96 ILE A N 1
ATOM 741 C CA . ILE A 1 96 ? -2.504 5.773 -0.373 1.00 87.62 96 ILE A CA 1
ATOM 742 C C . ILE A 1 96 ? -2.048 6.842 -1.378 1.00 87.62 96 ILE A C 1
ATOM 744 O O . ILE A 1 96 ? -2.872 7.477 -2.035 1.00 87.62 96 ILE A O 1
ATOM 748 N N . VAL A 1 97 ? -0.736 7.058 -1.509 1.00 89.88 97 VAL A N 1
ATOM 749 C CA . VAL A 1 97 ? -0.181 8.080 -2.418 1.00 89.88 97 VAL A CA 1
ATOM 750 C C . VAL A 1 97 ? -0.397 7.714 -3.891 1.00 89.88 97 VAL A C 1
ATOM 752 O O . VAL A 1 97 ? -0.576 8.599 -4.728 1.00 89.88 97 VAL A O 1
ATOM 755 N N . LEU A 1 98 ? -0.388 6.419 -4.210 1.00 88.69 98 LEU A N 1
ATOM 756 C CA . LEU A 1 98 ? -0.580 5.896 -5.566 1.00 88.69 98 LEU A CA 1
ATOM 757 C C . LEU A 1 98 ? -2.058 5.670 -5.932 1.00 88.69 98 LEU A C 1
ATOM 759 O O . LEU A 1 98 ? -2.373 5.408 -7.097 1.00 88.69 98 LEU A O 1
ATOM 763 N N . GLU A 1 99 ? -2.966 5.764 -4.961 1.00 85.31 99 GLU A N 1
ATOM 764 C CA . GLU A 1 99 ? -4.404 5.616 -5.172 1.00 85.31 99 GLU A CA 1
ATOM 765 C C . GLU A 1 99 ? -4.926 6.674 -6.158 1.00 85.31 99 GLU A C 1
ATOM 767 O O . GLU A 1 99 ? -4.611 7.861 -6.056 1.00 85.31 99 GLU A O 1
ATOM 772 N N . GLY A 1 100 ? -5.718 6.236 -7.141 1.00 84.00 100 GLY A N 1
ATOM 773 C CA . GLY A 1 100 ? -6.282 7.109 -8.176 1.00 84.00 100 GLY A CA 1
ATOM 774 C C . GLY A 1 100 ? -5.295 7.579 -9.253 1.00 84.00 100 GLY A C 1
ATOM 775 O O . GLY A 1 100 ? -5.717 8.238 -10.197 1.00 84.00 100 GLY A O 1
ATOM 776 N N . LYS A 1 101 ? -4.007 7.231 -9.153 1.00 88.31 101 LYS A N 1
ATOM 777 C CA . LYS A 1 101 ? -2.975 7.573 -10.144 1.00 88.31 101 LYS A CA 1
ATOM 778 C C . LYS A 1 101 ? -3.024 6.638 -11.351 1.00 88.31 101 LYS A C 1
ATOM 780 O O . LYS A 1 101 ? -3.295 5.452 -11.191 1.00 88.31 101 LYS A O 1
ATOM 785 N N . GLU A 1 102 ? -2.695 7.163 -12.526 1.00 90.81 102 GLU A N 1
ATOM 786 C CA . GLU A 1 102 ? -2.491 6.357 -13.737 1.00 90.81 102 GLU A CA 1
ATOM 787 C C . GLU A 1 102 ? -1.173 5.578 -13.658 1.00 90.81 102 GLU A C 1
ATOM 789 O O . GLU A 1 102 ? -0.210 6.042 -13.043 1.00 90.81 102 GLU A O 1
ATOM 794 N N . ASP A 1 103 ? -1.076 4.428 -14.324 1.00 88.62 103 ASP A N 1
ATOM 795 C CA . ASP A 1 103 ? 0.073 3.529 -14.157 1.00 88.62 103 ASP A CA 1
ATOM 796 C C . ASP A 1 103 ? 1.414 4.183 -14.491 1.00 88.62 103 ASP A C 1
ATOM 798 O O . ASP A 1 103 ? 2.364 4.072 -13.716 1.00 88.62 103 ASP A O 1
ATOM 802 N N . LEU A 1 104 ? 1.500 4.957 -15.576 1.00 91.50 104 LEU A N 1
ATOM 803 C CA . LEU A 1 104 ? 2.726 5.693 -15.915 1.00 91.50 104 LEU A CA 1
ATOM 804 C C . LEU A 1 104 ? 3.121 6.723 -14.848 1.00 91.50 104 LEU A C 1
ATOM 806 O O . LEU A 1 104 ? 4.308 6.984 -14.648 1.00 91.50 104 LEU A O 1
ATOM 810 N N . GLU A 1 105 ? 2.146 7.325 -14.169 1.00 92.06 105 GLU A N 1
ATOM 811 C CA . GLU A 1 105 ? 2.408 8.216 -13.039 1.00 92.06 105 GLU A CA 1
ATOM 812 C C . GLU A 1 105 ? 2.894 7.409 -11.830 1.00 92.06 105 GLU A C 1
ATOM 814 O O . GLU A 1 105 ? 3.867 7.801 -11.185 1.00 92.06 105 GLU A O 1
ATOM 819 N N . ARG A 1 106 ? 2.301 6.235 -11.577 1.00 91.00 106 ARG A N 1
ATOM 820 C CA . ARG A 1 106 ? 2.738 5.317 -10.517 1.00 91.00 106 ARG A CA 1
ATOM 821 C C . ARG A 1 106 ? 4.187 4.873 -10.711 1.00 91.00 106 ARG A C 1
ATOM 823 O O . ARG A 1 106 ? 4.959 4.954 -9.757 1.00 91.00 106 ARG A O 1
ATOM 830 N N . PHE A 1 107 ? 4.587 4.487 -11.927 1.00 90.69 107 PHE A N 1
ATOM 831 C CA . PHE A 1 107 ? 5.982 4.151 -12.251 1.00 90.69 107 PHE A CA 1
ATOM 832 C C . PHE A 1 107 ? 6.935 5.301 -11.911 1.00 90.69 107 PHE A C 1
ATOM 834 O O . PHE A 1 107 ? 7.945 5.082 -11.250 1.00 90.69 107 PHE A O 1
ATOM 841 N N . LYS A 1 108 ? 6.587 6.540 -12.271 1.00 92.25 108 LYS A N 1
ATOM 842 C CA . LYS A 1 108 ? 7.433 7.714 -12.003 1.00 92.25 108 LYS A CA 1
ATOM 843 C C . LYS A 1 108 ? 7.523 8.071 -10.519 1.00 92.25 108 LYS A C 1
ATOM 845 O O . LYS A 1 108 ? 8.592 8.448 -10.048 1.00 92.25 108 LYS A O 1
ATOM 850 N N . LEU A 1 109 ? 6.408 7.992 -9.791 1.00 91.75 109 LEU A N 1
ATOM 851 C CA . LEU A 1 109 ? 6.349 8.354 -8.371 1.00 91.75 109 LEU A CA 1
ATOM 852 C C . LEU A 1 109 ? 7.017 7.297 -7.489 1.00 91.75 109 LEU A C 1
ATOM 854 O O . LEU A 1 109 ? 7.812 7.621 -6.602 1.00 91.75 109 LEU A O 1
ATOM 858 N N . PHE A 1 110 ? 6.684 6.030 -7.727 1.00 91.62 110 PHE A N 1
ATOM 859 C CA . PHE A 1 110 ? 7.173 4.919 -6.929 1.00 91.62 110 PHE A CA 1
ATOM 860 C C . PHE A 1 110 ? 8.566 4.485 -7.366 1.00 91.62 110 PHE A C 1
ATOM 862 O O . PHE A 1 110 ? 9.440 4.296 -6.516 1.00 91.62 110 PHE A O 1
ATOM 869 N N . GLY A 1 111 ? 8.775 4.312 -8.667 1.00 89.56 111 GLY A N 1
ATOM 870 C CA . GLY A 1 111 ? 9.983 3.750 -9.246 1.00 89.56 111 GLY A CA 1
ATOM 871 C C . GLY A 1 111 ? 11.247 4.523 -8.900 1.00 89.56 111 GLY A C 1
ATOM 872 O O . GLY A 1 111 ? 11.238 5.709 -8.567 1.00 89.56 111 GLY A O 1
ATOM 873 N N . LYS A 1 112 ? 12.375 3.819 -8.938 1.00 89.44 112 LYS A N 1
ATOM 874 C CA . LYS A 1 112 ? 13.704 4.393 -8.747 1.00 89.44 112 LYS A CA 1
ATOM 875 C C . LYS A 1 112 ? 14.579 3.942 -9.901 1.00 89.44 112 LYS A C 1
ATOM 877 O O . LYS A 1 112 ? 14.768 2.744 -10.094 1.00 89.44 112 LYS A O 1
ATOM 882 N N . SER A 1 113 ? 15.227 4.885 -10.578 1.00 87.19 113 SER A N 1
ATOM 883 C CA . SER A 1 113 ? 16.134 4.584 -11.695 1.00 87.19 113 SER A CA 1
ATOM 884 C C . SER A 1 113 ? 17.233 3.585 -11.309 1.00 87.19 113 SER A C 1
ATOM 886 O O . SER A 1 113 ? 17.590 2.719 -12.100 1.00 87.19 113 SER A O 1
ATOM 888 N N . LYS A 1 114 ? 17.704 3.610 -10.049 1.00 88.88 114 LYS A N 1
ATOM 889 C CA . LYS A 1 114 ? 18.662 2.618 -9.517 1.00 88.88 114 LYS A CA 1
ATOM 890 C C . LYS A 1 114 ? 18.161 1.165 -9.555 1.00 88.88 114 LYS A C 1
ATOM 892 O O . LYS A 1 114 ? 18.976 0.256 -9.616 1.00 88.88 114 LYS A O 1
ATOM 897 N N . HIS A 1 115 ? 16.848 0.949 -9.511 1.00 86.94 115 HIS A N 1
ATOM 898 C CA . HIS A 1 115 ? 16.197 -0.362 -9.603 1.00 86.94 115 HIS A CA 1
ATOM 899 C C . HIS A 1 115 ? 15.620 -0.617 -11.006 1.00 86.94 115 HIS A C 1
ATOM 901 O O . HIS A 1 115 ? 15.102 -1.702 -11.274 1.00 86.94 115 HIS A O 1
ATOM 907 N N . GLY A 1 116 ? 15.719 0.372 -11.904 1.00 85.69 116 GLY A N 1
ATOM 908 C CA . GLY A 1 116 ? 15.246 0.312 -13.282 1.00 85.69 116 GLY A CA 1
ATOM 909 C C . GLY A 1 116 ? 13.732 0.147 -13.419 1.00 85.69 116 GLY A C 1
ATOM 910 O O . GLY A 1 116 ? 13.306 -0.527 -14.353 1.00 85.69 116 GLY A O 1
ATOM 911 N N . ASN A 1 117 ? 12.945 0.687 -12.486 1.00 87.38 117 ASN A N 1
ATOM 912 C CA . ASN A 1 117 ? 11.478 0.592 -12.453 1.00 87.38 117 ASN A CA 1
ATOM 913 C C . ASN A 1 117 ? 10.774 1.955 -12.401 1.00 87.38 117 ASN A C 1
ATOM 915 O O . ASN A 1 117 ? 9.644 2.038 -11.938 1.00 87.38 117 ASN A O 1
ATOM 919 N N . ASP A 1 118 ? 11.448 3.015 -12.833 1.00 90.06 118 ASP A N 1
ATOM 920 C CA . ASP A 1 118 ? 10.896 4.359 -13.034 1.00 90.06 118 ASP A CA 1
ATOM 921 C C . ASP A 1 118 ? 10.093 4.502 -14.339 1.00 90.06 118 ASP A C 1
ATOM 923 O O . ASP A 1 118 ? 9.361 5.475 -14.516 1.00 90.06 118 ASP A O 1
ATOM 927 N N . GLU A 1 119 ? 10.171 3.502 -15.217 1.00 91.19 119 GLU A N 1
ATOM 928 C CA . GLU A 1 119 ? 9.349 3.361 -16.416 1.00 91.19 119 GLU A CA 1
ATOM 929 C C . GLU A 1 119 ? 9.101 1.877 -16.758 1.00 91.19 119 GLU A C 1
ATOM 931 O O . GLU A 1 119 ? 9.916 1.014 -16.397 1.00 91.19 119 GLU A O 1
ATOM 936 N N . PRO A 1 120 ? 8.007 1.555 -17.476 1.00 88.31 120 PRO A N 1
ATOM 937 C CA . PRO A 1 120 ? 7.806 0.228 -18.043 1.00 88.31 120 PRO A CA 1
ATOM 938 C C . PRO A 1 120 ? 8.895 -0.121 -19.065 1.00 88.31 120 PRO A C 1
ATOM 940 O O . PRO A 1 120 ? 9.237 0.666 -19.946 1.00 88.31 120 PRO A O 1
ATOM 943 N N . LYS A 1 121 ? 9.410 -1.348 -19.008 1.00 85.56 121 LYS A N 1
ATOM 944 C CA . LYS A 1 121 ? 10.429 -1.867 -19.923 1.00 85.56 121 LYS A CA 1
ATOM 945 C C . LYS A 1 121 ? 9.784 -2.595 -21.099 1.00 85.56 121 LYS A C 1
ATOM 947 O O . LYS A 1 121 ? 9.262 -3.696 -20.949 1.00 85.56 121 LYS A O 1
ATOM 952 N N . LEU A 1 122 ? 9.874 -2.016 -22.293 1.00 80.19 122 LEU A N 1
ATOM 953 C CA . LEU A 1 122 ? 9.364 -2.617 -23.531 1.00 80.19 122 LEU A CA 1
ATOM 954 C C . LEU A 1 122 ? 10.358 -3.643 -24.112 1.00 80.19 122 LEU A C 1
ATOM 956 O O . LEU A 1 122 ? 11.012 -3.373 -25.113 1.00 80.19 122 LEU A O 1
ATOM 960 N N . TYR A 1 123 ? 10.514 -4.805 -23.471 1.00 71.94 123 TYR A N 1
ATOM 961 C CA . TYR A 1 123 ? 11.365 -5.902 -23.960 1.00 71.94 123 TYR A CA 1
ATOM 962 C C . TYR A 1 123 ? 10.829 -7.269 -23.526 1.00 71.94 123 TYR A C 1
ATOM 964 O O . TYR A 1 123 ? 10.149 -7.387 -22.515 1.00 71.94 123 TYR A O 1
ATOM 972 N N . ASN A 1 124 ? 11.182 -8.319 -24.269 1.00 65.94 124 ASN A N 1
ATOM 973 C CA . ASN A 1 124 ? 10.878 -9.715 -23.932 1.00 65.94 124 ASN A CA 1
ATOM 974 C C . ASN A 1 124 ? 11.847 -10.324 -22.898 1.00 65.94 124 ASN A C 1
ATOM 976 O O . ASN A 1 124 ? 11.595 -11.411 -22.384 1.00 65.94 124 ASN A O 1
ATOM 980 N N . VAL A 1 125 ? 12.957 -9.640 -22.604 1.00 75.06 125 VAL A N 1
ATOM 981 C CA . VAL A 1 125 ? 13.903 -9.992 -21.541 1.00 75.06 125 VAL A CA 1
ATOM 982 C C . VAL A 1 125 ? 14.118 -8.759 -20.673 1.00 75.06 125 VAL A C 1
ATOM 984 O O . VAL A 1 125 ? 14.679 -7.762 -21.127 1.00 75.06 125 VAL A O 1
ATOM 987 N N . TRP A 1 126 ? 13.681 -8.824 -19.417 1.00 80.88 126 TRP A N 1
ATOM 988 C CA . TRP A 1 126 ? 13.879 -7.740 -18.461 1.00 80.88 126 TRP A CA 1
ATOM 989 C C . TRP A 1 126 ? 15.124 -7.974 -17.614 1.00 80.88 126 TRP A C 1
ATOM 991 O O . TRP A 1 126 ? 15.251 -8.985 -16.927 1.00 80.88 126 TRP A O 1
ATOM 1001 N N . ASN A 1 127 ? 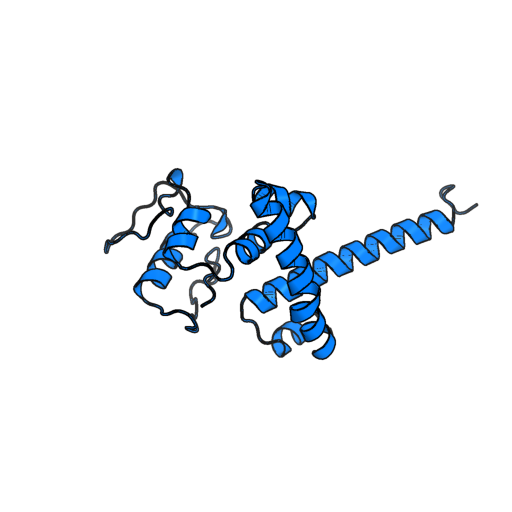16.038 -7.008 -17.656 1.00 80.25 127 ASN A N 1
ATOM 1002 C CA . ASN A 1 127 ? 17.204 -6.947 -16.788 1.00 80.25 127 ASN A CA 1
ATOM 1003 C C . ASN A 1 127 ? 17.047 -5.756 -15.831 1.00 80.25 127 ASN A C 1
ATOM 1005 O O . ASN A 1 127 ? 16.744 -4.640 -16.266 1.00 80.25 127 ASN A O 1
ATOM 1009 N N . PHE A 1 128 ? 17.228 -6.008 -14.536 1.00 81.19 128 PHE A N 1
ATOM 1010 C CA . PHE A 1 128 ? 17.164 -4.997 -13.485 1.00 81.19 128 PHE A CA 1
ATOM 1011 C C . PHE A 1 128 ? 18.532 -4.899 -12.818 1.00 81.19 128 PHE A C 1
ATOM 1013 O O . PHE A 1 128 ? 19.153 -5.922 -12.537 1.00 81.19 128 PHE A O 1
ATOM 1020 N N . LEU A 1 129 ? 18.983 -3.668 -12.565 1.00 79.81 129 LEU A N 1
ATOM 1021 C CA . LEU A 1 129 ? 20.279 -3.403 -11.931 1.00 79.81 129 LEU A CA 1
ATOM 1022 C C . LEU A 1 129 ? 20.346 -3.976 -10.514 1.00 79.81 129 LEU A C 1
ATOM 1024 O O . LEU A 1 129 ? 21.378 -4.490 -10.098 1.00 79.81 129 LEU A O 1
ATOM 1028 N N . ASP A 1 130 ? 19.234 -3.865 -9.793 1.00 84.44 130 ASP A N 1
ATOM 1029 C CA . ASP A 1 130 ? 19.062 -4.380 -8.444 1.00 84.44 130 ASP A CA 1
ATOM 1030 C C . ASP A 1 130 ? 17.569 -4.605 -8.174 1.00 84.44 130 ASP A C 1
ATOM 1032 O O . ASP A 1 130 ? 16.708 -4.000 -8.823 1.00 84.44 130 ASP A O 1
ATOM 1036 N N . ARG A 1 13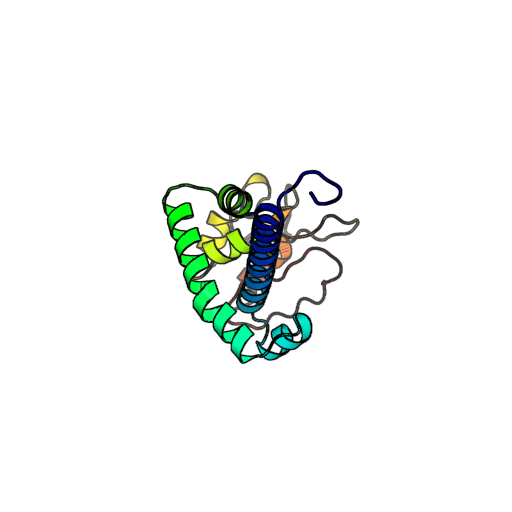1 ? 17.244 -5.448 -7.195 1.00 85.25 131 ARG A N 1
ATOM 1037 C CA . ARG A 1 131 ? 15.871 -5.631 -6.725 1.00 85.25 131 ARG A CA 1
ATOM 1038 C C . ARG A 1 131 ? 15.409 -4.386 -5.980 1.00 85.25 131 ARG A C 1
ATOM 1040 O O . ARG A 1 131 ? 16.129 -3.849 -5.145 1.00 85.25 131 ARG A O 1
ATOM 1047 N N . ASP A 1 132 ? 14.166 -3.986 -6.210 1.00 86.62 132 ASP A N 1
ATOM 1048 C CA . ASP A 1 132 ? 13.517 -3.012 -5.344 1.00 86.62 132 ASP A CA 1
ATOM 1049 C C . ASP A 1 132 ? 13.001 -3.710 -4.072 1.00 86.62 132 ASP A C 1
ATOM 1051 O O . ASP A 1 132 ? 12.068 -4.516 -4.160 1.00 86.62 132 ASP A O 1
ATOM 1055 N N . PRO A 1 133 ? 13.573 -3.447 -2.882 1.00 83.06 133 PRO A N 1
ATOM 1056 C CA . PRO A 1 133 ? 13.167 -4.119 -1.646 1.00 83.06 133 PRO A CA 1
ATOM 1057 C C . PRO A 1 133 ? 11.732 -3.779 -1.220 1.00 83.06 133 PRO A C 1
ATOM 1059 O O . PRO A 1 133 ? 11.191 -4.426 -0.330 1.00 83.06 133 PRO A O 1
ATOM 1062 N N . ARG A 1 134 ? 11.094 -2.780 -1.842 1.00 82.62 134 ARG A N 1
ATOM 1063 C CA . ARG A 1 134 ? 9.699 -2.419 -1.561 1.00 82.62 134 ARG A CA 1
ATOM 1064 C C . ARG A 1 134 ? 8.696 -3.350 -2.244 1.00 82.62 134 ARG A C 1
ATOM 1066 O O . ARG A 1 134 ? 7.538 -3.373 -1.847 1.00 82.62 134 ARG A O 1
ATOM 1073 N N . LEU A 1 135 ? 9.124 -4.107 -3.258 1.00 80.62 135 LEU A N 1
ATOM 1074 C CA . LEU A 1 135 ? 8.252 -4.984 -4.050 1.00 80.62 135 LEU A CA 1
ATOM 1075 C C . LEU A 1 135 ? 8.218 -6.434 -3.549 1.00 80.62 135 LEU A C 1
ATOM 1077 O O . LEU A 1 135 ? 7.581 -7.279 -4.172 1.00 80.62 135 LEU A O 1
ATOM 1081 N N . GLY A 1 136 ? 8.880 -6.740 -2.432 1.00 74.38 136 GLY A N 1
ATOM 1082 C CA . GLY A 1 136 ? 8.889 -8.090 -1.890 1.00 74.38 136 GLY A CA 1
ATOM 1083 C C . GLY A 1 136 ? 9.826 -8.284 -0.704 1.00 74.38 136 GLY A C 1
ATOM 1084 O O . GLY A 1 136 ? 10.665 -7.442 -0.408 1.00 74.38 136 GLY A O 1
ATOM 1085 N N . GLN A 1 137 ? 9.684 -9.422 -0.024 1.00 71.00 137 GLN A N 1
ATOM 1086 C CA . GLN A 1 137 ? 10.562 -9.803 1.082 1.00 71.00 137 GLN A CA 1
ATOM 1087 C C . GLN A 1 137 ? 11.857 -10.444 0.575 1.00 71.00 137 GLN A C 1
ATOM 1089 O O . GLN A 1 137 ? 11.894 -11.059 -0.492 1.00 71.00 137 GLN A O 1
ATOM 1094 N N . GLU A 1 138 ? 12.924 -10.326 1.360 1.00 69.62 138 GLU A N 1
ATOM 1095 C CA . GLU A 1 138 ? 14.212 -10.934 1.045 1.00 69.62 138 GLU A CA 1
ATOM 1096 C C . GLU A 1 138 ? 14.259 -12.407 1.471 1.00 69.62 138 GLU A C 1
ATOM 1098 O O . GLU A 1 138 ? 14.243 -12.722 2.657 1.00 69.62 138 GLU A O 1
ATOM 1103 N N . TRP A 1 139 ? 14.335 -13.313 0.495 1.00 70.25 139 TRP A N 1
ATOM 1104 C CA . TRP A 1 139 ? 14.565 -14.748 0.694 1.00 70.25 139 TRP A CA 1
ATOM 1105 C C . TRP A 1 139 ? 15.304 -15.327 -0.523 1.00 70.25 139 TRP A C 1
ATOM 1107 O O . TRP A 1 139 ? 15.300 -14.742 -1.606 1.00 70.25 139 TRP A O 1
ATOM 1117 N N . GLY A 1 140 ? 15.978 -16.465 -0.356 1.00 69.06 140 GLY A N 1
ATOM 1118 C CA . GLY A 1 140 ? 16.790 -17.057 -1.422 1.00 69.06 140 GLY A CA 1
ATOM 1119 C C . GLY A 1 140 ? 15.945 -17.644 -2.555 1.00 69.06 140 GLY A C 1
ATOM 1120 O O . GLY A 1 140 ? 15.200 -18.585 -2.319 1.00 69.06 140 GLY A O 1
ATOM 1121 N N . GLY A 1 141 ? 16.117 -17.144 -3.783 1.00 68.81 141 GLY A N 1
ATOM 1122 C CA . GLY A 1 141 ? 15.340 -17.575 -4.958 1.00 68.81 141 GLY A CA 1
ATOM 1123 C C . GLY A 1 141 ? 14.195 -16.630 -5.331 1.00 68.81 141 GLY A C 1
ATOM 1124 O O . GLY A 1 141 ? 13.404 -16.941 -6.219 1.00 68.81 141 GLY A O 1
ATOM 1125 N N . ASN A 1 142 ? 14.115 -15.470 -4.681 1.00 72.88 142 ASN A N 1
ATOM 1126 C CA . ASN A 1 142 ? 13.106 -14.467 -4.962 1.00 72.88 142 ASN A CA 1
ATOM 1127 C C . ASN A 1 142 ? 13.247 -13.884 -6.382 1.00 72.88 142 ASN A C 1
ATOM 1129 O O . ASN A 1 142 ? 14.332 -13.508 -6.833 1.00 72.88 142 ASN A O 1
ATOM 1133 N N . VAL A 1 143 ? 12.117 -13.738 -7.064 1.00 78.31 143 VAL A N 1
ATOM 1134 C CA . VAL A 1 143 ? 12.036 -13.061 -8.360 1.00 78.31 143 VAL A CA 1
ATOM 1135 C C . VAL A 1 143 ? 11.973 -11.543 -8.120 1.00 78.31 143 VAL A C 1
ATOM 1137 O O . VAL A 1 143 ? 11.323 -11.115 -7.164 1.00 78.31 143 VAL A O 1
ATOM 1140 N N . PRO A 1 144 ? 12.650 -10.693 -8.918 1.00 83.75 144 PRO A N 1
ATOM 1141 C CA . PRO A 1 144 ? 12.480 -9.245 -8.819 1.00 83.75 144 PRO A CA 1
ATOM 1142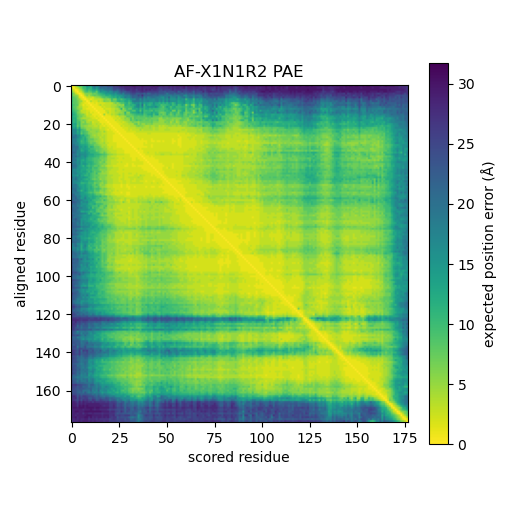 C C . PRO A 1 144 ? 11.015 -8.847 -9.039 1.00 83.75 144 PRO A C 1
ATOM 1144 O O . PRO A 1 144 ? 10.466 -9.086 -10.114 1.00 83.75 144 PRO A O 1
ATOM 1147 N N . GLY A 1 145 ? 10.385 -8.201 -8.052 1.00 83.62 145 GLY A N 1
ATOM 1148 C CA . GLY A 1 145 ? 8.985 -7.767 -8.154 1.00 83.62 145 GLY A CA 1
ATOM 1149 C C . GLY A 1 145 ? 8.734 -6.764 -9.289 1.00 83.62 145 GLY A C 1
ATOM 1150 O O . GLY A 1 145 ? 7.611 -6.624 -9.765 1.00 83.62 145 GLY A O 1
ATOM 1151 N N . GLN A 1 146 ? 9.791 -6.130 -9.811 1.00 88.06 146 GLN A N 1
ATOM 1152 C CA . GLN A 1 146 ? 9.720 -5.316 -11.025 1.00 88.06 146 GLN A CA 1
ATOM 1153 C C . GLN A 1 146 ? 9.210 -6.090 -12.254 1.00 88.06 146 GLN A C 1
ATOM 1155 O O . GLN A 1 146 ? 8.661 -5.481 -13.170 1.00 88.06 146 GLN A O 1
ATOM 1160 N N . ILE A 1 147 ? 9.376 -7.417 -12.292 1.00 87.50 147 ILE A N 1
ATOM 1161 C CA . ILE A 1 147 ? 8.810 -8.269 -13.347 1.00 87.50 147 ILE A CA 1
ATOM 1162 C C . ILE A 1 147 ? 7.289 -8.191 -13.299 1.00 87.50 147 ILE A C 1
ATOM 1164 O O . ILE A 1 147 ? 6.670 -7.889 -14.313 1.00 87.50 147 ILE A O 1
ATOM 1168 N N . ALA A 1 148 ? 6.696 -8.380 -12.121 1.00 85.50 148 ALA A N 1
ATOM 1169 C CA . ALA A 1 148 ? 5.252 -8.304 -11.957 1.00 85.50 148 ALA A CA 1
ATOM 1170 C C . ALA A 1 148 ? 4.711 -6.921 -12.322 1.00 85.50 148 ALA A C 1
ATOM 1172 O O . ALA A 1 148 ? 3.729 -6.846 -13.046 1.00 85.50 148 ALA A O 1
ATOM 1173 N N . MET A 1 149 ? 5.399 -5.835 -11.942 1.00 87.56 149 MET A N 1
ATOM 1174 C CA . MET A 1 149 ? 5.007 -4.484 -12.371 1.00 87.56 149 MET A CA 1
ATOM 1175 C C . MET A 1 149 ? 4.893 -4.359 -13.898 1.00 87.56 149 MET A C 1
ATOM 1177 O O . MET A 1 149 ? 3.945 -3.764 -14.396 1.00 87.56 149 MET A O 1
ATOM 1181 N N . ASN A 1 150 ? 5.850 -4.916 -14.648 1.00 88.25 150 ASN A N 1
ATOM 1182 C CA . ASN A 1 150 ? 5.808 -4.871 -16.110 1.00 88.25 150 ASN A CA 1
ATOM 1183 C C . ASN A 1 150 ? 4.729 -5.794 -16.687 1.00 88.25 150 ASN A C 1
ATOM 1185 O O . ASN A 1 150 ? 4.051 -5.404 -17.631 1.00 88.25 150 ASN A O 1
ATOM 1189 N N . VAL A 1 151 ? 4.561 -6.998 -16.128 1.00 88.19 151 VAL A N 1
ATOM 1190 C CA . VAL A 1 151 ? 3.504 -7.927 -16.555 1.00 88.19 151 VAL A CA 1
ATOM 1191 C C . VAL A 1 151 ? 2.132 -7.284 -16.388 1.00 88.19 151 VAL A C 1
ATOM 1193 O O . VAL A 1 151 ? 1.368 -7.286 -17.344 1.00 88.19 151 VAL A O 1
ATOM 1196 N N . LEU A 1 152 ? 1.854 -6.703 -15.218 1.00 87.88 152 LEU A N 1
ATOM 1197 C CA . LEU A 1 152 ? 0.605 -5.994 -14.941 1.00 87.88 152 LEU A CA 1
ATOM 1198 C C . LEU A 1 152 ? 0.392 -4.870 -15.963 1.00 87.88 152 LEU A C 1
ATOM 1200 O O . LEU A 1 152 ? -0.593 -4.869 -16.687 1.00 87.88 152 LEU A O 1
ATOM 1204 N N . TYR A 1 153 ? 1.383 -3.995 -16.141 1.00 89.38 153 TYR A N 1
ATOM 1205 C CA . TYR A 1 153 ? 1.265 -2.875 -17.077 1.00 89.38 153 TYR A CA 1
ATOM 1206 C C . TYR A 1 153 ? 0.941 -3.283 -18.529 1.00 89.38 153 TYR A C 1
ATOM 1208 O O . TYR A 1 153 ? 0.221 -2.572 -19.221 1.00 89.38 153 TYR A O 1
ATOM 1216 N N . TYR A 1 154 ? 1.497 -4.394 -19.026 1.00 89.62 154 TYR A N 1
ATOM 1217 C CA . TYR A 1 154 ? 1.320 -4.801 -20.428 1.00 89.62 154 TYR A CA 1
ATOM 1218 C C . TYR A 1 154 ? 0.182 -5.797 -20.671 1.00 89.62 154 TYR A C 1
ATOM 1220 O O . TYR A 1 154 ? -0.202 -5.990 -21.827 1.00 89.62 154 TYR A O 1
ATOM 1228 N N . HIS A 1 155 ? -0.303 -6.482 -19.634 1.00 89.88 155 HIS A N 1
ATOM 1229 C CA . HIS A 1 155 ? -1.191 -7.638 -19.795 1.00 89.88 155 HIS A CA 1
ATOM 1230 C C . HIS A 1 155 ? -2.466 -7.586 -18.958 1.00 89.88 155 HIS A C 1
ATOM 1232 O O . HIS A 1 155 ? -3.223 -8.555 -18.992 1.00 89.88 155 HIS A O 1
ATOM 1238 N N . THR A 1 156 ? -2.709 -6.499 -18.231 1.00 88.94 156 THR A N 1
ATOM 1239 C CA . THR A 1 156 ? -3.951 -6.296 -17.481 1.00 88.94 156 THR A CA 1
ATOM 1240 C C . THR A 1 156 ? -4.502 -4.914 -17.767 1.00 88.94 156 THR A C 1
ATOM 1242 O O . THR A 1 156 ? -3.730 -3.969 -17.934 1.00 88.94 156 THR A O 1
ATOM 1245 N N . ASP A 1 157 ? -5.822 -4.800 -17.789 1.00 85.31 157 ASP A N 1
ATOM 1246 C CA . ASP A 1 157 ? -6.490 -3.513 -17.722 1.00 85.31 157 ASP A CA 1
ATOM 1247 C C . ASP A 1 157 ? -6.715 -3.112 -16.261 1.00 85.31 157 ASP A C 1
ATOM 1249 O O . ASP A 1 157 ? -6.606 -3.900 -15.315 1.00 85.31 157 ASP A O 1
ATOM 1253 N N . ARG A 1 158 ? -7.045 -1.837 -16.079 1.00 76.94 158 ARG A N 1
ATOM 1254 C CA . ARG A 1 158 ? -7.528 -1.337 -14.800 1.00 76.94 158 ARG A CA 1
ATOM 1255 C C . ARG A 1 158 ? -8.816 -2.087 -14.415 1.00 76.94 158 ARG A C 1
ATOM 1257 O O . ARG A 1 158 ? -9.647 -2.360 -15.272 1.00 76.94 158 ARG A O 1
ATOM 1264 N N . ASP A 1 159 ? -8.969 -2.409 -13.138 1.00 74.62 159 ASP A N 1
ATOM 1265 C CA . ASP A 1 159 ? -10.030 -3.224 -12.527 1.00 74.62 159 ASP A CA 1
ATOM 1266 C C . ASP A 1 159 ? -9.972 -4.749 -12.771 1.00 74.62 159 ASP A C 1
ATOM 1268 O O . ASP A 1 159 ? -10.824 -5.485 -12.265 1.00 74.62 159 ASP A O 1
ATOM 1272 N N . ASP A 1 160 ? -8.936 -5.265 -13.447 1.00 81.25 160 ASP A N 1
ATOM 1273 C CA . ASP A 1 160 ? -8.776 -6.710 -13.642 1.00 81.25 160 ASP A CA 1
ATOM 1274 C C . ASP A 1 160 ? -8.410 -7.465 -12.352 1.00 81.25 160 ASP A C 1
ATOM 1276 O O . ASP A 1 160 ? -7.503 -7.104 -11.596 1.00 81.25 160 ASP A O 1
ATOM 1280 N N . LEU A 1 161 ? -9.069 -8.610 -12.138 1.00 78.06 161 LEU A N 1
ATOM 1281 C CA . LEU A 1 161 ? -8.687 -9.563 -11.098 1.00 78.06 161 LEU A CA 1
ATOM 1282 C C . LEU A 1 161 ? -7.412 -10.306 -11.513 1.00 78.06 161 LEU A C 1
ATOM 1284 O O . LEU A 1 161 ? -7.438 -11.163 -12.399 1.00 78.06 161 LEU A O 1
ATOM 1288 N N . VAL A 1 162 ? -6.315 -10.048 -10.803 1.00 78.00 162 VAL A N 1
ATOM 1289 C CA . VAL A 1 162 ? -5.038 -10.733 -11.026 1.00 78.00 162 VAL A CA 1
ATOM 1290 C C . VAL A 1 162 ? -4.805 -11.802 -9.969 1.00 78.00 162 VAL A C 1
ATOM 1292 O O . VAL A 1 162 ? -4.732 -11.524 -8.773 1.00 78.00 162 VAL A O 1
ATOM 1295 N N . VAL A 1 163 ? -4.633 -13.042 -10.421 1.00 70.69 163 VAL A N 1
ATOM 1296 C CA . VAL A 1 163 ? -4.209 -14.154 -9.568 1.00 70.69 163 VAL A CA 1
ATOM 1297 C C . VAL A 1 163 ? -2.697 -14.292 -9.682 1.00 70.69 163 VAL A C 1
ATOM 1299 O O . VAL A 1 163 ? -2.192 -14.601 -10.758 1.00 70.69 163 VAL A O 1
ATOM 1302 N N . ASP A 1 164 ? -1.979 -14.089 -8.578 1.00 69.56 164 ASP A N 1
ATOM 1303 C CA . ASP A 1 164 ? -0.536 -14.326 -8.512 1.00 69.56 164 ASP A CA 1
ATOM 1304 C C . ASP A 1 164 ? -0.242 -15.761 -8.027 1.00 69.56 164 ASP A C 1
ATOM 1306 O O . ASP A 1 164 ? -0.363 -16.052 -6.832 1.00 69.56 164 ASP A O 1
ATOM 1310 N N . PRO A 1 165 ? 0.160 -16.688 -8.917 1.00 55.88 165 PRO A N 1
ATOM 1311 C CA . PRO A 1 165 ? 0.499 -18.051 -8.527 1.00 55.88 165 PRO A CA 1
ATOM 1312 C C . PRO A 1 165 ? 1.882 -18.152 -7.856 1.00 55.88 165 PRO A C 1
ATOM 1314 O O . PRO A 1 165 ? 2.270 -19.240 -7.431 1.00 55.88 165 PRO A O 1
ATOM 1317 N N . MET A 1 166 ? 2.647 -17.055 -7.771 1.00 59.56 166 MET A N 1
ATOM 1318 C CA . MET A 1 166 ? 4.029 -17.003 -7.279 1.00 59.56 166 MET A CA 1
ATOM 1319 C C . MET A 1 166 ? 4.136 -16.510 -5.826 1.00 59.56 166 MET A C 1
ATOM 1321 O O . MET A 1 166 ? 5.195 -16.039 -5.406 1.00 59.56 166 MET A O 1
ATOM 13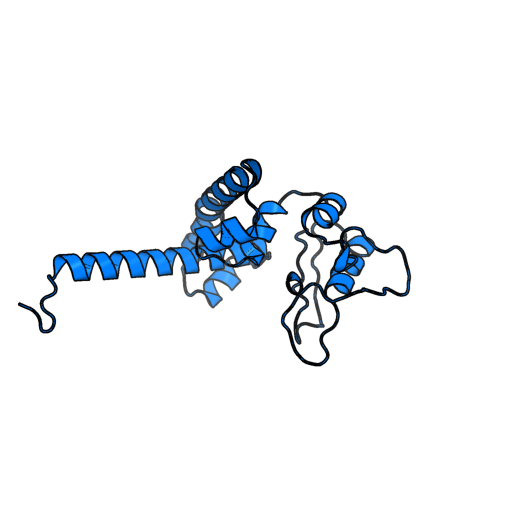25 N N . ALA A 1 167 ? 3.082 -16.697 -5.024 1.00 54.72 167 ALA A N 1
ATOM 1326 C CA . ALA A 1 167 ? 2.958 -16.295 -3.614 1.00 54.72 167 ALA A CA 1
ATOM 1327 C C . ALA A 1 167 ? 3.982 -16.927 -2.625 1.00 54.72 167 ALA A C 1
ATOM 1329 O O . ALA A 1 167 ? 3.780 -16.906 -1.412 1.00 54.72 167 ALA A O 1
ATOM 1330 N N . GLY A 1 168 ? 5.091 -17.491 -3.117 1.00 46.66 168 GLY A N 1
ATOM 1331 C CA . GLY A 1 168 ? 6.179 -18.104 -2.347 1.00 46.66 168 GLY A CA 1
ATOM 1332 C C . GLY A 1 168 ? 7.275 -17.144 -1.871 1.00 46.66 168 GLY A C 1
ATOM 1333 O O . GLY A 1 168 ? 8.190 -17.582 -1.182 1.00 46.66 168 GLY A O 1
ATOM 1334 N N . GLY A 1 169 ? 7.179 -15.848 -2.184 1.00 48.47 169 GLY A N 1
ATOM 1335 C CA . GLY A 1 169 ? 7.941 -14.815 -1.491 1.00 48.47 169 GLY A CA 1
ATOM 1336 C C . GLY A 1 169 ? 8.246 -13.582 -2.344 1.00 48.47 169 GLY A C 1
ATOM 1337 O O . GLY A 1 169 ? 9.154 -13.538 -3.166 1.00 48.47 169 GLY A O 1
ATOM 1338 N N . GLY A 1 170 ? 7.532 -12.498 -2.088 1.00 39.69 170 GLY A N 1
ATOM 1339 C CA . GLY A 1 170 ? 7.962 -11.190 -2.573 1.00 39.69 170 GLY A CA 1
ATOM 1340 C C . GLY A 1 170 ? 7.602 -10.868 -4.016 1.00 39.69 170 GLY A C 1
ATOM 1341 O O . GLY A 1 170 ? 8.365 -10.195 -4.701 1.00 39.69 170 GLY A O 1
ATOM 1342 N N . VAL A 1 171 ? 6.404 -11.260 -4.425 1.00 42.12 171 VAL A N 1
ATOM 1343 C CA . VAL A 1 171 ? 5.606 -10.396 -5.280 1.00 42.12 171 VAL A CA 1
ATOM 1344 C C . VAL A 1 171 ? 4.335 -10.121 -4.487 1.00 42.12 171 VAL A C 1
ATOM 1346 O O . VAL A 1 171 ? 3.556 -11.023 -4.204 1.00 42.12 171 VAL A O 1
ATOM 1349 N N . LEU A 1 172 ? 4.193 -8.901 -3.976 1.00 41.94 172 LEU A N 1
ATOM 1350 C CA . LEU A 1 172 ? 2.868 -8.421 -3.604 1.00 41.94 172 LEU A CA 1
ATOM 1351 C C . LEU A 1 172 ? 2.206 -8.018 -4.926 1.00 41.94 172 LEU A C 1
ATOM 1353 O O . LEU A 1 172 ? 2.741 -7.119 -5.583 1.00 41.94 172 LEU A O 1
ATOM 1357 N N . PRO A 1 173 ? 1.100 -8.654 -5.345 1.00 40.28 173 PRO A N 1
ATOM 1358 C CA . PRO A 1 173 ? 0.317 -8.148 -6.457 1.00 40.28 173 PRO A CA 1
ATOM 1359 C C . PRO A 1 173 ? -0.287 -6.825 -5.995 1.00 40.28 173 PRO A C 1
ATOM 1361 O O . PRO A 1 173 ? -1.223 -6.790 -5.204 1.00 40.28 173 PRO A O 1
ATOM 1364 N N . TRP A 1 174 ? 0.313 -5.719 -6.410 1.00 49.12 174 TRP A N 1
ATOM 1365 C CA . TRP A 1 174 ? -0.237 -4.398 -6.169 1.00 49.12 174 TRP A CA 1
ATOM 1366 C C . TRP A 1 174 ? -0.085 -3.546 -7.419 1.00 49.12 174 TRP A C 1
ATOM 1368 O O . TRP A 1 174 ? 0.907 -2.846 -7.607 1.00 49.12 174 TRP A O 1
ATOM 1378 N N . MET A 1 175 ? -1.124 -3.602 -8.241 1.00 31.08 175 MET A N 1
ATOM 1379 C CA . MET A 1 175 ? -1.825 -2.419 -8.719 1.00 31.08 175 MET A CA 1
ATOM 1380 C C . MET A 1 175 ? -3.311 -2.716 -8.489 1.00 31.08 175 MET A C 1
ATOM 1382 O O . MET A 1 175 ? -3.804 -3.677 -9.077 1.00 31.08 175 MET A O 1
ATOM 1386 N N . PRO A 1 176 ? -4.036 -1.953 -7.647 1.00 33.62 176 PRO A N 1
ATOM 1387 C CA . PRO A 1 176 ? -5.456 -1.825 -7.892 1.00 33.62 176 PRO A CA 1
ATOM 1388 C C . PRO A 1 176 ? -5.525 -1.045 -9.211 1.00 33.62 176 PRO A C 1
ATOM 1390 O O . PRO A 1 176 ? -5.154 0.133 -9.300 1.00 33.62 176 PRO A O 1
ATOM 1393 N N . ALA A 1 177 ? -5.750 -1.768 -10.296 1.00 39.22 177 ALA A N 1
ATOM 1394 C CA . ALA A 1 177 ? -7.087 -1.754 -10.841 1.00 39.22 177 ALA A CA 1
ATOM 1395 C C . ALA A 1 177 ? -7.957 -0.607 -10.245 1.00 39.22 177 ALA A C 1
ATOM 1397 O O . ALA A 1 177 ? -8.423 -0.797 -9.105 1.00 39.22 177 ALA A O 1
#

Foldseek 3Di:
DPPPPDDPVVVVVVVVVVVVLVVLQLLLVLLVCVLLVHDLVVSCVVSVHDSVVSVCSNPPVVVVLLVVLVVCVVVPDDLVRVCVVSVHDSLSSLSSVCPPPDLLVNQCNVPDVQQPRNGADPDPDDDGNDADCSQWDDDPPDDRLSVLSNCCVPPHDAQDDDDDPPPPIGHDPDDHD

Radius of gyration: 19.5 Å; Cα contacts (8 Å, |Δi|>4): 169; chains: 1; bounding box: 41×38×71 Å